Protein AF-A0A4U6Q8W3-F1 (afdb_monomer_lite)

Foldseek 3Di:
DDDDDDDDDDDDDDDDDDDDDDDDDDDDDDDDDDDDDDDDDDDDDDDDDDDDDDDPPDDPPCDPPDPPQADWDKAQAADDDDPPPDDDDDDDDDDDDDDDDDDDDDDDDDDDDDDDDDDDDDDDDDDDDDDDDDDDPDDRGDIATAGPPPQNPKDWLAKHACLDDQWIWTWIAGPQAWIKIFIAHPNNYTQEIDTPPQASHFHRPVPRHFDGFNQQKTKGWHAHPVQWIFIWIWHQDPSRYIDTQQPDNRGTAPHNDWDWEQAPRFTKIWHWHDAPDATKIFIWGDDPRHIDGLAIGDDPDHDRYSVRGHNVPPHD

pLDDT: mean 70.62, std 24.01, range [30.67, 98.38]

Organism: NCBI:txid2576308

Radius of gyration: 31.84 Å; chains: 1; bounding box: 83×82×97 Å

Sequence (31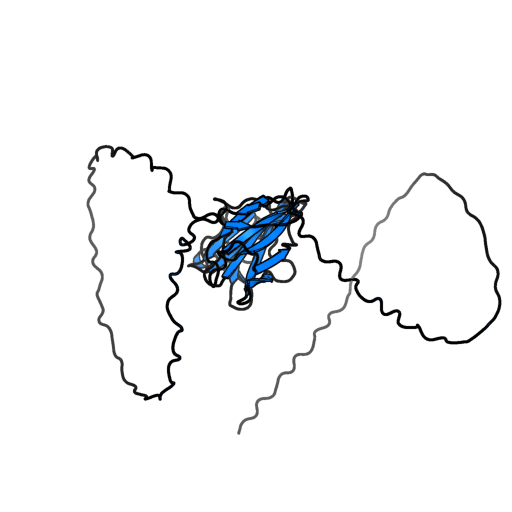6 aa):
MTTSPAVRRGPARRRTGGLGVVLTATLALLLAGCGSAADGAGPSSDGATDPSPVVATAAPSSTPAVVASGPTLVVTVPDLPDAAAVPGGDSPVAPDPSSATSAASEAPPPPASTPATATVAQDSAESPAATTAVPDPAAPTAAINVQLANCDSCTVLATHGDVAGGLSAALVSSPGGRALLLSVRSDGTVAGVINVPYGASFPTPPGGVLACDGQAHCAVQGVQSDGRALLSAFALTDTGAWRNISGDDAFPSVTDRAAIVDLDGQLGLAVQDQGTGDPVWLLYRWLGDRFTVAGCTAGADAPTSVAAVSPDQCLS

Structure (mmCIF, N/CA/C/O backbone):
data_AF-A0A4U6Q8W3-F1
#
_entry.id   AF-A0A4U6Q8W3-F1
#
loop_
_atom_site.group_PDB
_atom_site.id
_atom_site.type_symbol
_atom_site.label_atom_id
_atom_site.label_alt_id
_atom_site.label_comp_id
_atom_site.label_asym_id
_atom_site.label_entity_id
_atom_site.label_seq_id
_atom_site.pdbx_PDB_ins_code
_atom_site.Cartn_x
_atom_site.Cartn_y
_atom_site.Cartn_z
_atom_site.occupancy
_atom_site.B_iso_or_equiv
_atom_site.auth_seq_id
_atom_site.auth_comp_id
_atom_site.auth_asym_id
_atom_site.auth_atom_id
_atom_site.pdbx_PDB_model_num
ATOM 1 N N . MET A 1 1 ? 19.283 -52.090 -1.515 1.00 44.84 1 MET A N 1
ATOM 2 C CA . MET A 1 1 ? 19.663 -51.179 -0.414 1.00 44.84 1 MET A CA 1
ATOM 3 C C . MET A 1 1 ? 20.778 -50.305 -0.944 1.00 44.84 1 MET A C 1
ATOM 5 O O . MET A 1 1 ? 21.788 -50.859 -1.358 1.00 44.84 1 MET A O 1
ATOM 9 N N . THR A 1 2 ? 20.572 -48.991 -1.021 1.00 42.91 2 THR A N 1
ATOM 10 C CA . THR A 1 2 ? 21.440 -48.108 -1.814 1.00 42.91 2 THR A CA 1
ATOM 11 C C . THR A 1 2 ? 21.613 -46.785 -1.076 1.00 42.91 2 THR A C 1
ATOM 13 O O . THR A 1 2 ? 20.665 -46.015 -0.955 1.00 42.91 2 THR A O 1
ATOM 16 N N . THR A 1 3 ? 22.797 -46.549 -0.516 1.00 49.31 3 THR A N 1
ATOM 17 C CA . THR A 1 3 ? 23.094 -45.385 0.333 1.00 49.31 3 THR A CA 1
ATOM 18 C C . THR A 1 3 ? 23.714 -44.249 -0.476 1.00 49.31 3 THR A C 1
ATOM 20 O O . THR A 1 3 ? 24.890 -44.321 -0.831 1.00 49.31 3 THR A O 1
ATOM 23 N N . SER A 1 4 ? 22.953 -43.180 -0.717 1.00 48.16 4 SER A N 1
ATOM 24 C CA . SER A 1 4 ? 23.490 -41.919 -1.250 1.00 48.16 4 SER A CA 1
ATOM 25 C C . SER A 1 4 ? 24.047 -41.042 -0.114 1.00 48.16 4 SER A C 1
ATOM 27 O O . SER A 1 4 ? 23.383 -40.908 0.916 1.00 48.16 4 SER A O 1
ATOM 29 N N . PRO A 1 5 ? 25.241 -40.435 -0.259 1.00 57.09 5 PRO A N 1
ATOM 30 C CA . PRO A 1 5 ? 25.862 -39.632 0.794 1.00 57.09 5 PRO A CA 1
ATOM 31 C C . PRO A 1 5 ? 25.282 -38.210 0.879 1.00 57.09 5 PRO A C 1
ATOM 33 O O . PRO A 1 5 ? 24.950 -37.590 -0.129 1.00 57.09 5 PRO A O 1
ATOM 36 N N . ALA A 1 6 ? 25.216 -37.660 2.095 1.00 48.22 6 ALA A N 1
ATOM 37 C CA . ALA A 1 6 ? 24.726 -36.305 2.342 1.00 48.22 6 ALA A CA 1
ATOM 38 C C . ALA A 1 6 ? 25.797 -35.231 2.061 1.00 48.22 6 ALA A C 1
ATOM 40 O O . ALA A 1 6 ? 26.900 -35.276 2.609 1.00 48.22 6 ALA A O 1
ATOM 41 N N . VAL A 1 7 ? 25.450 -34.212 1.268 1.00 55.53 7 VAL A N 1
ATOM 42 C CA . VAL A 1 7 ? 26.333 -33.071 0.971 1.00 55.53 7 VAL A CA 1
ATOM 43 C C . VAL A 1 7 ? 26.140 -31.964 2.012 1.00 55.53 7 VAL A C 1
ATOM 45 O O . VAL A 1 7 ? 25.191 -31.185 1.942 1.00 55.53 7 VAL A O 1
ATOM 48 N N . ARG A 1 8 ? 27.072 -31.846 2.965 1.00 54.47 8 ARG A N 1
ATOM 49 C CA . ARG A 1 8 ? 27.161 -30.663 3.840 1.00 54.47 8 ARG A CA 1
ATOM 50 C C . ARG A 1 8 ? 27.671 -29.457 3.043 1.00 54.47 8 ARG A C 1
ATOM 52 O O . ARG A 1 8 ? 28.791 -29.491 2.542 1.00 54.47 8 ARG A O 1
ATOM 59 N N . ARG A 1 9 ? 26.906 -28.360 3.004 1.00 50.75 9 ARG A N 1
ATOM 60 C CA . ARG A 1 9 ? 27.410 -27.033 2.603 1.00 50.75 9 ARG A CA 1
ATOM 61 C C . ARG A 1 9 ? 27.778 -26.228 3.853 1.00 50.75 9 ARG A C 1
ATOM 63 O O . ARG A 1 9 ? 26.937 -26.029 4.722 1.00 50.75 9 ARG A O 1
ATOM 70 N N . GLY A 1 10 ? 29.039 -25.807 3.952 1.00 47.00 10 GLY A N 1
ATOM 71 C CA . GLY A 1 10 ? 29.535 -24.909 5.004 1.00 47.00 10 GLY A CA 1
ATOM 72 C C . GLY A 1 10 ? 29.573 -23.440 4.548 1.00 47.00 10 GLY A C 1
ATOM 73 O O . GLY A 1 10 ? 29.501 -23.180 3.346 1.00 47.00 10 GLY A O 1
ATOM 74 N N . PRO A 1 11 ? 29.698 -22.473 5.476 1.00 48.19 11 PRO A N 1
ATOM 75 C CA . PRO A 1 11 ? 29.639 -21.048 5.155 1.00 48.19 11 PRO A CA 1
ATOM 76 C C . PRO A 1 11 ? 30.922 -20.540 4.477 1.00 48.19 11 PRO A C 1
ATOM 78 O O . PRO A 1 11 ? 32.029 -20.689 4.999 1.00 48.19 11 PRO A O 1
ATOM 81 N N . ALA A 1 12 ? 30.771 -19.874 3.331 1.00 52.31 12 ALA A N 1
ATOM 82 C CA . ALA A 1 12 ? 31.881 -19.297 2.580 1.00 52.31 12 ALA A CA 1
ATOM 83 C C . ALA A 1 12 ? 32.280 -17.909 3.121 1.00 52.31 12 ALA A C 1
ATOM 85 O O . ALA A 1 12 ? 31.750 -16.883 2.700 1.00 52.31 12 ALA A O 1
ATOM 86 N N . ARG A 1 13 ? 33.272 -17.857 4.019 1.00 49.19 13 ARG A N 1
ATOM 87 C CA . ARG A 1 13 ? 33.997 -16.604 4.302 1.00 49.19 13 ARG A CA 1
ATOM 88 C C . ARG A 1 13 ? 34.801 -16.181 3.066 1.00 49.19 13 ARG A C 1
ATOM 90 O O . ARG A 1 13 ? 35.620 -16.963 2.587 1.00 49.19 13 ARG A O 1
ATOM 97 N N . ARG A 1 14 ? 34.687 -14.921 2.639 1.00 56.16 14 ARG A N 1
ATOM 98 C CA . ARG A 1 14 ? 35.728 -14.238 1.847 1.00 56.16 14 ARG A CA 1
ATOM 99 C C . ARG A 1 14 ? 36.351 -13.111 2.670 1.00 56.16 14 ARG A C 1
ATOM 101 O O . ARG A 1 14 ? 35.668 -12.459 3.454 1.00 56.16 14 ARG A O 1
ATOM 108 N N . ARG A 1 15 ? 37.667 -12.938 2.528 1.00 50.72 15 ARG A N 1
ATOM 109 C CA . ARG A 1 15 ? 38.472 -11.901 3.190 1.00 50.72 15 ARG A CA 1
ATOM 110 C C . ARG A 1 15 ? 38.972 -10.880 2.163 1.00 50.72 15 ARG A C 1
ATOM 112 O O . ARG A 1 15 ? 39.294 -11.244 1.039 1.00 50.72 15 ARG A O 1
ATOM 119 N N . THR A 1 16 ? 39.044 -9.642 2.636 1.00 46.62 16 THR A N 1
ATOM 120 C CA . THR A 1 16 ? 39.914 -8.513 2.255 1.00 46.62 16 THR A CA 1
ATOM 121 C C . THR A 1 16 ? 41.157 -8.773 1.381 1.00 46.62 16 THR A C 1
ATOM 123 O O . THR A 1 16 ? 41.906 -9.715 1.628 1.00 46.62 16 THR A O 1
ATOM 126 N N . GLY A 1 17 ? 41.478 -7.807 0.498 1.00 37.94 17 GLY A N 1
ATOM 127 C CA . GLY A 1 17 ? 42.838 -7.576 -0.031 1.00 37.94 17 GLY A CA 1
ATOM 128 C C . GLY A 1 17 ? 42.940 -6.553 -1.186 1.00 37.94 17 GLY A C 1
ATOM 129 O O . GLY A 1 17 ? 42.297 -6.757 -2.206 1.00 37.94 17 GLY A O 1
ATOM 130 N N . GLY A 1 18 ? 43.790 -5.514 -1.046 1.00 39.09 18 GLY A N 1
ATOM 131 C CA . GLY A 1 18 ? 44.163 -4.532 -2.100 1.00 39.09 18 GLY A CA 1
ATOM 132 C C . GLY A 1 18 ? 43.218 -3.319 -2.244 1.00 39.09 18 GLY A C 1
ATOM 133 O O . GLY A 1 18 ? 42.083 -3.514 -2.650 1.00 39.09 18 GLY A O 1
ATOM 134 N N . LEU A 1 19 ? 43.525 -2.051 -1.907 1.00 42.06 19 LEU A N 1
ATOM 135 C CA . LEU A 1 19 ? 44.722 -1.322 -1.413 1.00 42.06 19 LEU A CA 1
ATOM 136 C C . LEU A 1 19 ? 45.620 -0.639 -2.484 1.00 42.06 19 LEU A C 1
ATOM 138 O O . LEU A 1 19 ? 46.359 -1.312 -3.195 1.00 42.06 19 LEU A O 1
ATOM 142 N N . GLY A 1 20 ? 45.603 0.710 -2.495 1.00 34.09 20 GLY A N 1
ATOM 143 C CA . GLY A 1 20 ? 46.415 1.642 -3.317 1.00 34.09 20 GLY A CA 1
ATOM 144 C C . GLY A 1 20 ? 45.536 2.571 -4.184 1.00 34.09 20 GLY A C 1
ATOM 145 O O . GLY A 1 20 ? 44.504 2.111 -4.654 1.00 34.09 20 GLY A O 1
ATOM 146 N N . VAL A 1 21 ? 45.815 3.863 -4.439 1.00 44.16 21 VAL A N 1
ATOM 147 C CA . VAL A 1 21 ? 46.914 4.809 -4.087 1.00 44.16 21 VAL A CA 1
ATOM 148 C C . VAL A 1 21 ? 46.279 6.230 -4.070 1.00 44.16 21 VAL A C 1
ATOM 150 O O . VAL A 1 21 ? 45.624 6.587 -5.039 1.00 44.16 21 VAL A O 1
ATOM 153 N N . VAL A 1 22 ? 46.171 6.973 -2.957 1.00 41.75 22 VAL A N 1
ATOM 154 C CA . VAL A 1 22 ? 47.130 7.928 -2.329 1.00 41.75 22 VAL A CA 1
ATOM 155 C C . VAL A 1 22 ? 47.564 9.147 -3.183 1.00 41.75 22 VAL A C 1
ATOM 157 O O . VAL A 1 22 ? 48.492 9.040 -3.972 1.00 41.75 22 VAL A O 1
ATOM 160 N N . LEU A 1 23 ? 46.965 10.317 -2.902 1.00 38.94 23 LEU A N 1
ATOM 161 C CA . LEU A 1 23 ? 47.499 11.707 -2.964 1.00 38.94 23 LEU A CA 1
ATOM 162 C C . LEU A 1 23 ? 46.485 12.572 -2.152 1.00 38.94 23 LEU A C 1
ATOM 164 O O . LEU A 1 23 ? 45.292 12.372 -2.354 1.00 38.94 23 LEU A O 1
ATOM 168 N N . THR A 1 24 ? 46.732 13.397 -1.117 1.00 42.59 24 THR A N 1
ATOM 169 C CA . THR A 1 24 ? 47.717 14.469 -0.799 1.00 42.59 24 THR A CA 1
ATOM 170 C C . THR A 1 24 ? 47.701 15.648 -1.789 1.00 42.59 24 THR A C 1
ATOM 172 O O . THR A 1 24 ? 47.880 15.426 -2.978 1.00 42.59 24 THR A O 1
ATOM 175 N N . ALA A 1 25 ? 47.522 16.927 -1.404 1.00 44.22 25 ALA A N 1
ATOM 176 C CA . ALA A 1 25 ? 47.165 17.599 -0.124 1.00 44.22 25 ALA A CA 1
ATOM 177 C C . ALA A 1 25 ? 46.418 18.943 -0.452 1.00 44.2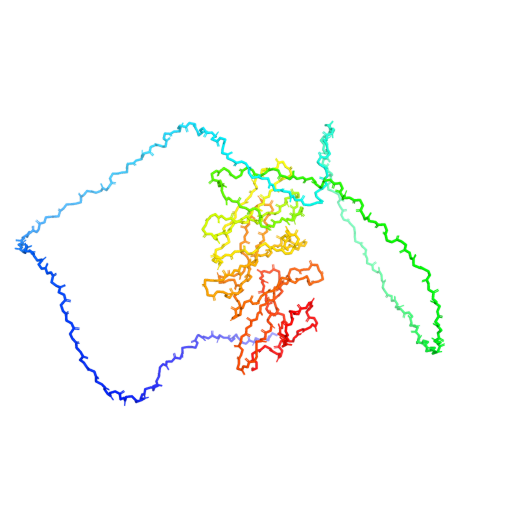2 25 ALA A C 1
ATOM 179 O O . ALA A 1 25 ? 45.954 19.060 -1.580 1.00 44.22 25 ALA A O 1
ATOM 180 N N . THR A 1 26 ? 46.187 20.002 0.355 1.00 43.34 26 THR A N 1
ATOM 181 C CA . THR A 1 26 ? 46.631 20.527 1.685 1.00 43.34 26 THR A CA 1
ATOM 182 C C . THR A 1 26 ? 45.584 21.604 2.117 1.00 43.34 26 THR A C 1
ATOM 184 O O . THR A 1 26 ? 45.105 22.311 1.241 1.00 43.34 26 THR A O 1
ATOM 187 N N . LEU A 1 27 ? 45.056 21.672 3.356 1.00 42.59 27 LEU A N 1
ATOM 188 C CA . LEU A 1 27 ? 45.539 22.389 4.573 1.00 42.59 27 LEU A CA 1
ATOM 189 C C . LEU A 1 27 ? 45.102 23.882 4.727 1.00 42.59 27 LEU A C 1
ATOM 191 O O . LEU A 1 27 ? 45.156 24.631 3.763 1.00 42.59 27 LEU A O 1
ATOM 195 N N . ALA A 1 28 ? 44.825 24.290 5.987 1.00 42.72 28 ALA A N 1
ATOM 196 C CA . ALA A 1 28 ? 44.682 25.661 6.551 1.00 42.72 28 ALA A CA 1
ATOM 197 C C . ALA A 1 28 ? 43.345 26.434 6.353 1.00 42.72 28 ALA A C 1
ATOM 199 O O . ALA A 1 28 ? 42.755 26.358 5.286 1.00 42.72 28 ALA A O 1
ATOM 200 N N . LEU A 1 29 ? 42.844 27.262 7.302 1.00 43.47 29 LEU A N 1
ATOM 201 C CA . LEU A 1 29 ? 42.925 27.299 8.792 1.00 43.47 29 LEU A CA 1
ATOM 202 C C . LEU A 1 29 ? 41.875 28.319 9.362 1.00 43.47 29 LEU A C 1
ATOM 204 O O . LEU A 1 29 ? 41.179 28.949 8.576 1.00 43.47 29 LEU A O 1
ATOM 208 N N . LEU A 1 30 ? 41.880 28.560 10.693 1.00 42.62 30 LEU A N 1
ATOM 209 C CA . LEU A 1 30 ? 41.218 29.650 11.474 1.00 42.62 30 LEU A CA 1
ATOM 210 C C . LEU A 1 30 ? 39.703 29.528 11.814 1.00 42.62 30 LEU A C 1
ATOM 212 O O . LEU A 1 30 ? 38.937 29.054 10.989 1.00 42.62 30 LEU A O 1
ATOM 216 N N . LEU A 1 31 ? 39.183 30.037 12.958 1.00 45.50 31 LEU A N 1
ATOM 217 C CA . LEU A 1 31 ? 39.692 30.103 14.360 1.00 45.50 31 LEU A CA 1
ATOM 218 C C . LEU A 1 31 ? 38.583 30.564 15.362 1.00 45.50 31 LEU A C 1
ATOM 220 O O . LEU A 1 31 ? 37.688 31.300 14.966 1.00 45.50 31 LEU A O 1
ATOM 224 N N . ALA A 1 32 ? 38.753 30.245 16.662 1.00 41.44 32 ALA A N 1
ATOM 225 C CA . ALA A 1 32 ? 38.039 30.761 17.865 1.00 41.44 32 ALA A CA 1
ATOM 226 C C . ALA A 1 32 ? 36.541 30.383 18.053 1.00 41.44 32 ALA A C 1
ATOM 228 O O . ALA A 1 32 ? 35.842 30.122 17.085 1.00 41.44 32 ALA A O 1
ATOM 229 N N . GLY A 1 33 ? 35.974 30.312 19.274 1.00 32.72 33 GLY A N 1
ATOM 230 C CA . GLY A 1 33 ? 36.508 30.466 20.651 1.00 32.72 33 GLY A CA 1
ATOM 231 C C . GLY A 1 33 ? 35.715 29.589 21.660 1.00 32.72 33 GLY A C 1
ATOM 232 O O . GLY A 1 33 ? 34.631 29.131 21.330 1.00 32.72 33 GLY A O 1
ATOM 233 N N . CYS A 1 34 ? 36.292 29.131 22.783 1.00 44.69 34 CYS A N 1
ATOM 234 C CA . CYS A 1 34 ? 36.452 29.824 24.085 1.00 44.69 34 CYS A CA 1
ATOM 235 C C . CYS A 1 34 ? 35.161 29.825 24.955 1.00 44.69 34 CYS A C 1
ATOM 237 O O . CYS A 1 34 ? 34.146 30.333 24.499 1.00 44.69 34 CYS A O 1
ATOM 239 N N . GLY A 1 35 ? 35.132 29.314 26.201 1.00 35.75 35 GLY A N 1
ATOM 240 C CA . GLY A 1 35 ? 36.184 28.657 27.006 1.00 35.75 35 GLY A CA 1
ATOM 241 C C . GLY A 1 35 ? 35.742 28.322 28.456 1.00 35.75 35 GLY A C 1
ATOM 242 O O . GLY A 1 35 ? 34.586 28.542 28.792 1.00 35.75 35 GLY A O 1
ATOM 243 N N . SER A 1 36 ? 36.689 27.849 29.289 1.00 49.81 36 SER A N 1
ATOM 244 C CA . SER A 1 36 ? 36.638 27.626 30.766 1.00 49.81 36 SER A CA 1
ATOM 245 C C . SER A 1 36 ? 35.599 26.614 31.317 1.00 49.81 36 SER A C 1
ATOM 247 O O . SER A 1 36 ? 34.412 26.782 31.086 1.00 49.81 36 SER A O 1
ATOM 249 N N . ALA A 1 37 ? 35.892 25.512 32.031 1.00 46.41 37 ALA A N 1
ATOM 250 C CA . ALA A 1 37 ? 36.976 25.045 32.930 1.00 46.41 37 ALA A CA 1
ATOM 251 C C . ALA A 1 37 ? 36.765 25.304 34.444 1.00 46.41 37 ALA A C 1
ATOM 253 O O . ALA A 1 37 ? 36.625 26.449 34.865 1.00 46.41 37 ALA A O 1
ATOM 254 N N . ALA A 1 38 ? 36.815 24.220 35.238 1.00 44.88 38 ALA A N 1
ATOM 255 C CA . ALA A 1 38 ? 37.057 24.178 36.689 1.00 44.88 38 ALA A CA 1
ATOM 256 C C . ALA A 1 38 ? 37.493 22.750 37.112 1.00 44.88 38 ALA A C 1
ATOM 258 O O . ALA A 1 38 ? 36.985 21.769 36.567 1.00 44.88 38 ALA A O 1
ATOM 259 N N . ASP A 1 39 ? 38.432 22.638 38.056 1.00 45.53 39 ASP A N 1
ATOM 260 C CA . ASP A 1 39 ? 39.112 21.391 38.455 1.00 45.53 39 ASP A CA 1
ATOM 261 C C . ASP A 1 39 ? 38.430 20.613 39.603 1.00 45.53 39 ASP A C 1
ATOM 263 O O . ASP A 1 39 ? 37.573 21.138 40.313 1.00 45.53 39 ASP A O 1
ATOM 267 N N . GLY A 1 40 ? 38.867 19.365 39.845 1.00 37.69 40 GLY A N 1
ATOM 268 C CA . GLY A 1 40 ? 38.402 18.569 40.992 1.00 37.69 40 GLY A CA 1
ATOM 269 C C . GLY A 1 40 ? 38.961 17.143 41.088 1.00 37.69 40 GLY A C 1
ATOM 270 O O . GLY A 1 40 ? 38.206 16.184 40.962 1.00 37.69 40 GLY A O 1
ATOM 271 N N . ALA A 1 41 ? 40.268 16.976 41.324 1.00 52.78 41 ALA A N 1
ATOM 272 C CA . ALA A 1 41 ? 40.889 15.661 41.549 1.00 52.78 41 ALA A CA 1
ATOM 273 C C . ALA A 1 41 ? 41.197 15.406 43.041 1.00 52.78 41 ALA A C 1
ATOM 275 O O . ALA A 1 41 ? 41.796 16.253 43.700 1.00 52.78 41 ALA A O 1
ATOM 276 N N . GLY A 1 42 ? 40.846 14.221 43.559 1.00 34.84 42 GLY A N 1
ATOM 277 C CA . GLY A 1 42 ? 41.145 13.805 44.938 1.00 34.84 42 GLY A CA 1
ATOM 278 C C . GLY A 1 42 ? 40.660 12.374 45.252 1.00 34.84 42 GLY A C 1
ATOM 279 O O . GLY A 1 42 ? 39.456 12.142 45.185 1.00 34.84 42 GLY A O 1
ATOM 280 N N . PRO A 1 43 ? 41.548 11.406 45.565 1.00 74.06 43 PRO A N 1
ATOM 281 C CA . PRO A 1 43 ? 41.177 10.001 45.798 1.00 74.06 43 PRO A CA 1
ATOM 282 C C . PRO A 1 43 ? 41.194 9.586 47.284 1.00 74.06 43 PRO A C 1
ATOM 284 O O . PRO A 1 43 ? 41.946 10.177 48.059 1.00 74.06 43 PRO A O 1
ATOM 287 N N . SER A 1 44 ? 40.485 8.501 47.651 1.00 41.75 44 SER A N 1
ATOM 288 C CA . SER A 1 44 ? 40.972 7.426 48.561 1.00 41.75 44 SER A CA 1
ATOM 289 C C . SER A 1 44 ? 39.967 6.278 48.802 1.00 41.75 44 SER A C 1
ATOM 291 O O . SER A 1 44 ? 38.770 6.512 48.903 1.00 41.75 44 SER A O 1
ATOM 293 N N . SER A 1 45 ? 40.525 5.066 48.950 1.00 44.72 45 SER A N 1
ATOM 294 C CA . SER A 1 45 ? 40.105 3.912 49.786 1.00 44.72 45 SER A CA 1
ATOM 295 C C . SER A 1 45 ? 38.654 3.380 49.792 1.00 44.72 45 SER A C 1
ATOM 297 O O . SER A 1 45 ? 37.756 3.989 50.363 1.00 44.72 45 SER A O 1
ATOM 299 N N . ASP A 1 46 ? 38.521 2.142 49.303 1.00 41.88 46 ASP A N 1
ATOM 300 C CA . ASP A 1 46 ? 37.978 0.945 49.986 1.00 41.88 46 ASP A CA 1
ATOM 301 C C . ASP A 1 46 ? 36.720 1.022 50.881 1.00 41.88 46 ASP A C 1
ATOM 303 O O . ASP A 1 46 ? 36.696 1.661 51.930 1.00 41.88 46 ASP A O 1
ATOM 307 N N . GLY A 1 47 ? 35.732 0.175 50.563 1.00 38.31 47 GLY A N 1
ATOM 308 C CA . GLY A 1 47 ? 34.622 -0.173 51.458 1.00 38.31 47 GLY A CA 1
ATOM 309 C C . GLY A 1 47 ? 33.571 -1.053 50.776 1.00 38.31 47 GLY A C 1
ATOM 310 O O . GLY A 1 47 ? 32.786 -0.561 49.973 1.00 38.31 47 GLY A O 1
ATOM 311 N N . ALA A 1 48 ? 33.545 -2.355 51.077 1.00 45.75 48 ALA A N 1
ATOM 312 C CA . ALA A 1 48 ? 32.616 -3.302 50.457 1.00 45.75 48 ALA A CA 1
ATOM 313 C C . ALA A 1 48 ? 31.434 -3.658 51.376 1.00 45.75 48 ALA A C 1
ATOM 315 O O . ALA A 1 48 ? 31.626 -4.368 52.364 1.00 45.75 48 ALA A O 1
ATOM 316 N N . THR A 1 49 ? 30.214 -3.275 50.981 1.00 42.47 49 THR A N 1
ATOM 317 C CA . THR A 1 49 ? 28.977 -3.924 51.452 1.00 42.47 49 THR A CA 1
ATOM 318 C C . THR A 1 49 ? 27.873 -3.870 50.392 1.00 42.47 49 THR A C 1
ATOM 320 O O . THR A 1 49 ? 27.601 -2.819 49.819 1.00 42.47 49 THR A O 1
ATOM 323 N N . ASP A 1 50 ? 27.216 -5.007 50.171 1.00 48.09 50 ASP A N 1
ATOM 324 C CA . ASP A 1 50 ? 25.948 -5.148 49.440 1.00 48.09 50 ASP A CA 1
ATOM 325 C C . ASP A 1 50 ? 24.781 -4.592 50.283 1.00 48.09 50 ASP A C 1
ATOM 327 O O . ASP A 1 50 ? 24.736 -4.835 51.495 1.00 48.09 50 ASP A O 1
ATOM 331 N N . PRO A 1 51 ? 23.847 -3.835 49.676 1.00 49.59 51 PRO A N 1
ATOM 332 C CA . PRO A 1 51 ? 22.443 -4.143 49.944 1.00 49.59 51 PRO A CA 1
ATOM 333 C C . PRO A 1 51 ? 21.524 -4.073 48.705 1.00 49.59 51 PRO A C 1
ATOM 335 O O . PRO A 1 51 ? 21.086 -3.002 48.285 1.00 49.59 51 PRO A O 1
ATOM 338 N N . SER A 1 52 ? 21.156 -5.252 48.201 1.00 41.81 52 SER A N 1
ATOM 339 C CA . SER A 1 52 ? 19.829 -5.662 47.699 1.00 41.81 52 SER A CA 1
ATOM 340 C C . SER A 1 52 ? 18.808 -4.538 47.399 1.00 41.81 52 SER A C 1
ATOM 342 O O . SER A 1 52 ? 18.277 -3.928 48.334 1.00 41.81 52 SER A O 1
ATOM 344 N N . PRO A 1 53 ? 18.405 -4.324 46.128 1.00 50.53 53 PRO A N 1
ATOM 345 C CA . PRO A 1 53 ? 17.355 -3.365 45.789 1.00 50.53 53 PRO A CA 1
ATOM 346 C C . PRO A 1 53 ? 15.976 -3.845 46.273 1.00 50.53 53 PRO A C 1
ATOM 348 O O . PRO A 1 53 ? 15.472 -4.884 45.848 1.00 50.53 53 PRO A O 1
ATOM 351 N N . VAL A 1 54 ? 15.336 -3.059 47.143 1.00 42.44 54 VAL A N 1
ATOM 352 C CA . VAL A 1 54 ? 13.967 -3.321 47.615 1.00 42.44 54 VAL A CA 1
ATOM 353 C C . VAL A 1 54 ? 12.962 -3.051 46.492 1.00 42.44 54 VAL A C 1
ATOM 355 O O . VAL A 1 54 ? 12.958 -1.978 45.890 1.00 42.44 54 VAL A O 1
ATOM 358 N N . VAL A 1 55 ? 12.071 -4.012 46.234 1.00 40.97 55 VAL A N 1
ATOM 359 C CA . VAL A 1 55 ? 11.021 -3.890 45.213 1.00 40.97 55 VAL A CA 1
ATOM 360 C C . VAL A 1 55 ? 9.941 -2.907 45.675 1.00 40.97 55 VAL A C 1
ATOM 362 O O . VAL A 1 55 ? 9.132 -3.213 46.550 1.00 40.97 55 VAL A O 1
ATOM 365 N N . ALA A 1 56 ? 9.899 -1.730 45.053 1.00 36.62 56 ALA A N 1
ATOM 366 C CA . ALA A 1 56 ? 8.843 -0.742 45.253 1.00 36.62 56 ALA A CA 1
ATOM 367 C C . ALA A 1 56 ? 7.637 -1.033 44.338 1.00 36.62 56 ALA A C 1
ATOM 369 O O . ALA A 1 56 ? 7.477 -0.420 43.282 1.00 36.62 56 ALA A O 1
ATOM 370 N N . THR A 1 57 ? 6.779 -1.977 44.737 1.00 37.53 57 THR A N 1
ATOM 371 C CA . THR A 1 57 ? 5.524 -2.276 44.022 1.00 37.53 57 THR A CA 1
ATOM 372 C C . THR A 1 57 ? 4.519 -1.133 44.192 1.00 37.53 57 THR A C 1
ATOM 374 O O . THR A 1 57 ? 3.686 -1.146 45.098 1.00 37.53 57 THR A O 1
ATOM 377 N N . ALA A 1 58 ? 4.581 -0.136 43.310 1.00 35.53 58 ALA A N 1
ATOM 378 C CA . ALA A 1 58 ? 3.544 0.882 43.200 1.00 35.53 58 ALA A CA 1
ATOM 379 C C . ALA A 1 58 ? 2.263 0.253 42.625 1.00 35.53 58 ALA A C 1
ATOM 381 O O . ALA A 1 58 ? 2.235 -0.178 41.472 1.00 35.53 58 ALA A O 1
ATOM 382 N N . ALA A 1 59 ? 1.199 0.191 43.427 1.00 37.12 59 ALA A N 1
ATOM 383 C CA . ALA A 1 59 ? -0.110 -0.230 42.942 1.00 37.12 59 ALA A CA 1
ATOM 384 C C . ALA A 1 59 ? -0.680 0.831 41.976 1.00 37.12 59 ALA A C 1
ATOM 386 O O . ALA A 1 59 ? -0.597 2.025 42.280 1.00 37.12 59 ALA A O 1
ATOM 387 N N . PRO A 1 60 ? -1.281 0.441 40.837 1.00 37.41 60 PRO A N 1
ATOM 388 C CA . PRO A 1 60 ? -1.942 1.392 39.956 1.00 37.41 60 PRO A CA 1
ATOM 389 C C . PRO A 1 60 ? -3.214 1.920 40.631 1.00 37.41 60 PRO A C 1
ATOM 391 O O . PRO A 1 60 ? -4.192 1.190 40.790 1.00 37.41 60 PRO A O 1
ATOM 394 N N . SER A 1 61 ? -3.215 3.200 41.010 1.00 31.92 61 SER A N 1
ATOM 395 C CA . SER A 1 61 ? -4.432 3.898 41.434 1.00 31.92 61 SER A CA 1
ATOM 396 C C . SER A 1 61 ? -5.421 3.934 40.273 1.00 31.92 61 SER A C 1
ATOM 398 O O . SER A 1 61 ? -5.270 4.721 39.340 1.00 31.92 61 SER A O 1
ATOM 400 N N . SER A 1 62 ? -6.436 3.074 40.327 1.00 33.62 62 SER A N 1
ATOM 401 C CA . SER A 1 62 ? -7.483 2.964 39.314 1.00 33.62 62 SER A CA 1
ATOM 402 C C . SER A 1 62 ? -8.499 4.104 39.437 1.00 33.62 62 SER A C 1
ATOM 404 O O . SER A 1 62 ? -9.655 3.893 39.810 1.00 33.62 62 SER A O 1
ATOM 406 N N . THR A 1 63 ? -8.069 5.326 39.125 1.00 34.75 63 THR A N 1
ATOM 407 C CA . THR A 1 63 ? -8.984 6.415 38.767 1.00 34.75 63 THR A CA 1
ATOM 408 C C . THR A 1 63 ? -9.800 5.960 37.552 1.00 34.75 63 THR A C 1
ATOM 410 O O . THR A 1 63 ? -9.193 5.531 36.567 1.00 34.75 63 THR A O 1
ATOM 413 N N . PRO A 1 64 ? -11.144 6.032 37.568 1.00 31.91 64 PRO A N 1
ATOM 414 C CA . PRO A 1 64 ? -11.926 5.726 36.379 1.00 31.91 64 PRO A CA 1
ATOM 415 C C . PRO A 1 64 ? -11.549 6.717 35.276 1.00 31.91 64 PRO A C 1
ATOM 417 O O . PRO A 1 64 ? -11.594 7.932 35.482 1.00 31.91 64 PRO A O 1
ATOM 420 N N . ALA A 1 65 ? -11.155 6.199 34.113 1.00 35.09 65 ALA A N 1
ATOM 421 C CA . ALA A 1 65 ? -10.856 7.030 32.959 1.00 35.09 65 ALA A CA 1
ATOM 422 C C . ALA A 1 65 ? -12.144 7.734 32.514 1.00 35.09 65 ALA A C 1
ATOM 424 O O . ALA A 1 65 ? -13.054 7.104 31.974 1.00 35.09 65 ALA A O 1
ATOM 425 N N . VAL A 1 66 ? -12.226 9.043 32.757 1.00 30.67 66 VAL A N 1
ATOM 426 C CA . VAL A 1 66 ? -13.263 9.880 32.157 1.00 30.67 66 VAL A CA 1
ATOM 427 C C . VAL A 1 66 ? -13.044 9.821 30.651 1.00 30.67 66 VAL A C 1
ATOM 429 O O . VAL A 1 66 ? -12.027 10.309 30.158 1.00 30.67 66 VAL A O 1
ATOM 432 N N . VAL A 1 67 ? -13.979 9.201 29.931 1.00 38.88 67 VAL A N 1
ATOM 433 C CA . VAL A 1 67 ? -13.982 9.199 28.467 1.00 38.88 67 VAL A CA 1
ATOM 434 C C . VAL A 1 67 ? -14.242 10.634 28.025 1.00 38.88 67 VAL A C 1
ATOM 436 O O . VAL A 1 67 ? -15.379 11.098 27.998 1.00 38.88 67 VAL A O 1
ATOM 439 N N . ALA A 1 68 ? -13.164 11.368 27.763 1.00 40.47 68 ALA A N 1
ATOM 440 C CA . ALA A 1 68 ? -13.243 12.716 27.238 1.00 40.47 68 ALA A CA 1
ATOM 441 C C . ALA A 1 68 ? -13.816 12.642 25.819 1.00 40.47 68 ALA A C 1
ATOM 443 O O . ALA A 1 68 ? -13.186 12.078 24.924 1.00 40.47 68 ALA A O 1
ATOM 444 N N . SER A 1 69 ? -15.008 13.210 25.625 1.00 41.16 69 SER A N 1
ATOM 445 C CA . SER A 1 69 ? -15.662 13.335 24.321 1.00 41.16 69 SER A CA 1
ATOM 446 C C . SER A 1 69 ? -14.906 14.328 23.433 1.00 41.16 69 SER A C 1
ATOM 448 O O . SER A 1 69 ? -15.320 15.474 23.265 1.00 41.16 69 SER A O 1
ATOM 450 N N . GLY A 1 70 ? -13.759 13.894 22.911 1.00 47.94 70 GLY A N 1
ATOM 451 C CA . GLY A 1 70 ? -12.992 14.618 21.905 1.00 47.94 70 GLY A CA 1
ATOM 452 C C . GLY A 1 70 ? -13.724 14.689 20.558 1.00 47.94 70 GLY A C 1
ATOM 453 O O . GLY A 1 70 ? -14.785 14.074 20.383 1.00 47.94 70 GLY A O 1
ATOM 454 N N . PRO A 1 71 ? -13.168 15.426 19.582 1.00 53.78 71 PRO A N 1
ATOM 455 C CA . PRO A 1 71 ? -13.717 15.458 18.233 1.00 53.78 71 PRO A CA 1
ATOM 456 C C . PRO A 1 71 ? -13.793 14.040 17.655 1.00 53.78 71 PRO A C 1
ATOM 458 O O . PRO A 1 71 ? -12.887 13.225 17.815 1.00 53.78 71 PRO A O 1
ATOM 461 N N . THR A 1 72 ? -14.913 13.738 17.004 1.00 54.75 72 THR A N 1
ATOM 462 C CA . THR A 1 72 ? -15.185 12.428 16.402 1.00 54.75 72 THR A CA 1
ATOM 463 C C . THR A 1 72 ? -14.934 12.518 14.904 1.00 54.75 72 THR A C 1
ATOM 465 O O . THR A 1 72 ? -15.511 13.380 14.243 1.00 54.75 72 THR A O 1
ATOM 468 N N . LEU A 1 73 ? -14.080 11.643 14.370 1.00 59.53 73 LEU A N 1
ATOM 469 C CA . LEU A 1 73 ? -13.846 11.549 12.933 1.00 59.53 73 LEU A CA 1
ATOM 470 C C . LEU A 1 73 ? -14.997 10.774 12.271 1.00 59.53 73 LEU A C 1
ATOM 472 O O . LEU A 1 73 ? -15.500 9.788 12.812 1.00 59.53 73 LEU A O 1
ATOM 476 N N . VAL A 1 74 ? -15.418 11.218 11.089 1.00 58.81 74 VAL A N 1
ATOM 477 C CA . VAL A 1 74 ? -16.423 10.525 10.271 1.00 58.81 74 VAL A CA 1
ATOM 478 C C . VAL A 1 74 ? -15.704 9.877 9.094 1.00 58.81 74 VAL A C 1
ATOM 480 O O . VAL A 1 74 ? -14.910 10.529 8.417 1.00 58.81 74 VAL A O 1
ATOM 483 N N . VAL A 1 75 ? -15.957 8.589 8.878 1.00 61.09 75 VAL A N 1
ATOM 484 C CA . VAL A 1 75 ? -15.298 7.748 7.875 1.00 61.09 75 VAL A CA 1
ATOM 485 C C . VAL A 1 75 ? -16.380 7.198 6.952 1.00 61.09 75 VAL A C 1
ATOM 487 O O . VAL A 1 75 ? -16.896 6.097 7.137 1.00 61.09 75 VAL A O 1
ATOM 490 N N . THR A 1 76 ? -16.759 7.983 5.946 1.00 61.28 76 THR A N 1
ATOM 491 C CA . THR A 1 76 ? -17.649 7.487 4.892 1.00 61.28 76 THR A CA 1
ATOM 492 C C . THR A 1 76 ? -16.939 6.372 4.131 1.00 61.28 76 THR A C 1
ATOM 494 O O . THR A 1 76 ? -16.019 6.640 3.364 1.00 61.28 76 THR A O 1
ATOM 497 N N . VAL A 1 77 ? -17.363 5.132 4.372 1.00 58.69 77 VAL A N 1
ATOM 498 C CA . VAL A 1 77 ? -16.929 3.940 3.644 1.00 58.69 77 VAL A CA 1
ATOM 499 C C . VAL A 1 77 ? -18.001 3.654 2.586 1.00 58.69 77 VAL A C 1
ATOM 501 O O . VAL A 1 77 ? -19.161 3.474 2.958 1.00 58.69 77 VAL A O 1
ATOM 504 N N . PRO A 1 78 ? -17.677 3.655 1.282 1.00 51.72 78 PRO A N 1
ATOM 505 C CA . PRO A 1 78 ? -18.636 3.287 0.246 1.00 51.72 78 PRO A CA 1
ATOM 506 C C . PRO A 1 78 ? -19.133 1.842 0.380 1.00 51.72 78 PRO A C 1
ATOM 508 O O . PRO A 1 78 ? -18.437 0.983 0.916 1.00 51.72 78 PRO A O 1
ATOM 511 N N . ASP A 1 79 ? -20.328 1.594 -0.157 1.00 53.91 79 ASP A N 1
ATOM 512 C CA . ASP A 1 79 ? -20.861 0.270 -0.514 1.00 53.91 79 ASP A CA 1
ATOM 513 C C . ASP A 1 79 ? -20.966 -0.793 0.595 1.00 53.91 79 ASP A C 1
ATOM 515 O O . ASP A 1 79 ? -21.197 -1.968 0.310 1.00 53.91 79 ASP A O 1
ATOM 519 N N . LEU A 1 80 ? -20.907 -0.383 1.865 1.00 49.97 80 LEU A N 1
ATOM 520 C CA . LEU A 1 80 ? -21.352 -1.220 2.979 1.00 49.97 80 LEU A CA 1
ATOM 521 C C . LEU A 1 80 ? -22.820 -1.636 2.794 1.00 49.97 80 LEU A C 1
ATOM 523 O O . LEU A 1 80 ? -23.663 -0.772 2.518 1.00 49.97 80 LEU A O 1
ATOM 527 N N . PRO A 1 81 ? -23.166 -2.918 3.015 1.00 48.47 81 PRO A N 1
ATOM 528 C CA . PRO A 1 81 ? -24.557 -3.313 3.135 1.00 48.47 81 PRO A CA 1
ATOM 529 C C . PRO A 1 81 ? -25.170 -2.597 4.339 1.00 48.47 81 PRO A C 1
ATOM 531 O O . PRO A 1 81 ? -24.599 -2.585 5.432 1.00 48.47 81 PRO A O 1
ATOM 534 N N . ASP A 1 82 ? -26.351 -2.016 4.133 1.00 43.12 82 ASP A N 1
ATOM 535 C CA . ASP A 1 82 ? -27.129 -1.387 5.196 1.00 43.12 82 ASP A CA 1
ATOM 536 C C . ASP A 1 82 ? -27.257 -2.366 6.372 1.00 43.12 82 ASP A C 1
ATOM 538 O O . ASP A 1 82 ? -27.615 -3.534 6.173 1.00 43.12 82 ASP A O 1
ATOM 542 N N . ALA A 1 83 ? -26.945 -1.914 7.590 1.00 44.81 83 ALA A N 1
ATOM 543 C CA . ALA A 1 83 ? -26.937 -2.751 8.788 1.00 44.81 83 ALA A CA 1
ATOM 544 C C . ALA A 1 83 ? -28.378 -3.056 9.230 1.00 44.81 83 ALA A C 1
ATOM 546 O O . ALA A 1 83 ? -28.874 -2.535 10.233 1.00 44.81 83 ALA A O 1
ATOM 547 N N . ALA A 1 84 ? -29.065 -3.876 8.431 1.00 36.56 84 ALA A N 1
ATOM 548 C CA . ALA A 1 84 ? -30.473 -4.203 8.558 1.00 36.56 84 ALA A CA 1
ATOM 549 C C . ALA A 1 84 ? -30.758 -4.678 9.984 1.00 36.56 84 ALA A C 1
ATOM 551 O O . ALA A 1 84 ? -30.240 -5.706 10.421 1.00 36.56 84 ALA A O 1
ATOM 552 N N . ALA A 1 85 ? -31.559 -3.894 10.711 1.00 35.91 85 ALA A N 1
ATOM 553 C CA . ALA A 1 85 ? -31.797 -4.084 12.134 1.00 35.91 85 ALA A CA 1
ATOM 554 C C . ALA A 1 85 ? -32.356 -5.488 12.399 1.00 35.91 85 ALA A C 1
ATOM 556 O O . ALA A 1 85 ? -33.535 -5.746 12.152 1.00 35.91 85 ALA A O 1
ATOM 557 N N . VAL A 1 86 ? -31.488 -6.387 12.875 1.00 33.91 86 VAL A N 1
ATOM 558 C CA . VAL A 1 86 ? -31.772 -7.819 13.002 1.00 33.91 86 VAL A CA 1
ATOM 559 C C . VAL A 1 86 ? -32.979 -8.016 13.923 1.00 33.91 86 VAL A C 1
ATOM 561 O O . VAL A 1 86 ? -32.873 -7.745 15.124 1.00 33.91 86 VAL A O 1
ATOM 564 N N . PRO A 1 87 ? -34.127 -8.502 13.413 1.00 38.34 87 PRO A N 1
ATOM 565 C CA . PRO A 1 87 ? -35.233 -8.890 14.271 1.00 38.34 87 PRO A CA 1
ATOM 566 C C . PRO A 1 87 ? -34.779 -10.110 15.072 1.00 38.34 87 PRO A C 1
ATOM 568 O O . PRO A 1 87 ? -34.347 -11.102 14.487 1.00 38.34 87 PRO A O 1
ATOM 571 N N . GLY A 1 88 ? -34.839 -10.040 16.404 1.00 46.84 88 GLY A N 1
ATOM 572 C CA . GLY A 1 88 ? -34.378 -11.134 17.260 1.00 46.84 88 GLY A CA 1
ATOM 573 C C . GLY A 1 88 ? -35.116 -12.440 16.947 1.00 46.84 88 GLY A C 1
ATOM 574 O O . GLY A 1 88 ? -36.335 -12.500 17.100 1.00 46.84 88 GLY A O 1
ATOM 575 N N . GLY A 1 89 ? -34.378 -13.468 16.520 1.00 38.88 89 GLY A N 1
ATOM 576 C CA . GLY A 1 89 ? -34.937 -14.735 16.047 1.00 38.88 89 GLY A CA 1
ATOM 577 C C . GLY A 1 89 ? -33.952 -15.897 16.173 1.00 38.88 89 GLY A C 1
ATOM 578 O O . GLY A 1 89 ? -33.176 -16.137 15.259 1.00 38.88 89 GLY A O 1
ATOM 579 N N . ASP A 1 90 ? -34.049 -16.585 17.312 1.00 39.25 90 ASP A N 1
ATOM 580 C CA . ASP A 1 90 ? -33.569 -17.936 17.654 1.00 39.25 90 ASP A CA 1
ATOM 581 C C . ASP A 1 90 ? -32.104 -18.371 17.419 1.00 39.25 90 ASP A C 1
ATOM 583 O O . ASP A 1 90 ? -31.424 -18.066 16.443 1.00 39.25 90 ASP A O 1
ATOM 587 N N . SER A 1 91 ? -31.619 -19.173 18.371 1.00 38.88 91 SER A N 1
ATOM 588 C CA . SER A 1 91 ? -30.274 -19.756 18.371 1.00 38.88 91 SER A CA 1
ATOM 589 C C . SER A 1 91 ? -30.104 -20.836 17.291 1.00 38.88 91 SER A C 1
ATOM 591 O O . SER A 1 91 ? -30.969 -21.709 17.171 1.00 38.88 91 SER A O 1
ATOM 593 N N . PRO A 1 92 ? -28.958 -20.896 16.584 1.00 42.78 92 PRO A N 1
ATOM 594 C CA . PRO A 1 92 ? -28.663 -22.007 15.688 1.00 42.78 92 PRO A CA 1
ATOM 595 C C . PRO A 1 92 ? -28.454 -23.307 16.480 1.00 42.78 92 PRO A C 1
ATOM 597 O O . PRO A 1 92 ? -27.576 -23.403 17.339 1.00 42.78 92 PRO A O 1
ATOM 600 N N . VAL A 1 93 ? -29.248 -24.332 16.163 1.00 44.97 93 VAL A N 1
ATOM 601 C CA . VAL A 1 93 ? -29.033 -25.704 16.646 1.00 44.97 93 VAL A CA 1
ATOM 602 C C . VAL A 1 93 ? -27.803 -26.291 15.950 1.00 44.97 93 VAL A C 1
ATOM 604 O O . VAL A 1 93 ? -27.665 -26.189 14.732 1.00 44.97 93 VAL A O 1
ATOM 607 N N . ALA A 1 94 ? -26.904 -26.911 16.716 1.00 40.47 94 ALA A N 1
ATOM 608 C CA . ALA A 1 94 ? -25.684 -27.504 16.176 1.00 40.47 94 ALA A CA 1
ATOM 609 C C . ALA A 1 94 ? -25.985 -28.747 15.305 1.00 40.47 94 ALA A C 1
ATOM 611 O O . ALA A 1 94 ? -26.749 -29.611 15.744 1.00 40.47 94 ALA A O 1
ATOM 612 N N . PRO A 1 95 ? -25.381 -28.881 14.107 1.00 46.06 95 PRO A N 1
ATOM 613 C CA . PRO A 1 95 ? -25.506 -30.083 13.287 1.00 46.06 95 PRO A CA 1
ATOM 614 C C . PRO A 1 95 ? -24.647 -31.243 13.822 1.00 46.06 95 PRO A C 1
ATOM 616 O O . PRO A 1 95 ? -23.502 -31.057 14.234 1.00 46.06 95 PRO A O 1
ATOM 619 N N . ASP A 1 96 ? -25.209 -32.450 13.776 1.00 44.19 96 ASP A N 1
ATOM 620 C CA . ASP A 1 96 ? -24.618 -33.703 14.265 1.00 44.19 96 ASP A CA 1
ATOM 621 C C . ASP A 1 96 ? -23.678 -34.336 13.204 1.00 44.19 96 ASP A C 1
ATOM 623 O O . ASP A 1 96 ? -24.092 -34.499 12.049 1.00 44.19 96 ASP A O 1
ATOM 627 N N . PRO A 1 97 ? -22.411 -34.678 13.521 1.00 55.22 97 PRO A N 1
ATOM 628 C CA . PRO A 1 97 ? -21.477 -35.245 12.546 1.00 55.22 97 PRO A CA 1
ATOM 629 C C . PRO A 1 97 ? -21.747 -36.732 12.252 1.00 55.22 97 PRO A C 1
ATOM 631 O O . PRO A 1 97 ? -21.468 -37.604 13.074 1.00 55.22 97 PRO A O 1
ATOM 634 N N . SER A 1 98 ? -22.176 -37.054 11.026 1.00 50.12 98 SER A N 1
ATOM 635 C CA . SER A 1 98 ? -22.360 -38.445 10.578 1.00 50.12 98 SER A CA 1
ATOM 636 C C . SER A 1 98 ? -21.688 -38.783 9.241 1.00 50.12 98 SER A C 1
ATOM 638 O O . SER A 1 98 ? -22.190 -38.447 8.177 1.00 50.12 98 SER A O 1
ATOM 640 N N . SER A 1 99 ? -20.603 -39.557 9.362 1.00 42.69 99 SER A N 1
ATOM 641 C CA . SER A 1 99 ? -20.153 -40.662 8.492 1.00 42.69 99 SER A CA 1
ATOM 642 C C . SER A 1 99 ? -19.921 -40.451 6.984 1.00 42.69 99 SER A C 1
ATOM 644 O O . SER A 1 99 ? -20.786 -40.052 6.215 1.00 42.69 99 SER A O 1
ATOM 646 N N . ALA A 1 100 ? -18.738 -40.881 6.536 1.00 48.03 100 ALA A N 1
ATOM 647 C CA . ALA A 1 100 ? -18.327 -40.897 5.133 1.00 48.03 100 ALA A CA 1
ATOM 648 C C . ALA A 1 100 ? -18.853 -42.116 4.341 1.00 48.03 100 ALA A C 1
ATOM 650 O O . ALA A 1 100 ? -19.211 -43.150 4.904 1.00 48.03 100 ALA A O 1
ATOM 651 N N . THR A 1 101 ? -18.786 -42.036 3.010 1.00 50.44 101 THR A N 1
ATOM 652 C CA . THR A 1 101 ? -18.718 -43.189 2.091 1.00 50.44 101 THR A CA 1
ATOM 653 C C . THR A 1 101 ? -17.958 -42.774 0.828 1.00 50.44 101 THR A C 1
ATOM 655 O O . THR A 1 101 ? -18.134 -41.661 0.342 1.00 50.44 101 THR A O 1
ATOM 658 N N . SER A 1 102 ? -17.107 -43.660 0.306 1.00 51.00 102 SER A N 1
ATOM 659 C CA . SER A 1 102 ? -16.278 -43.411 -0.882 1.00 51.00 102 SER A CA 1
ATOM 660 C C . SER A 1 102 ? -16.848 -44.074 -2.138 1.00 51.00 102 SER A C 1
ATOM 662 O O . SER A 1 102 ? -17.306 -45.213 -2.076 1.00 51.00 102 SER A O 1
ATOM 664 N N . ALA A 1 103 ? -16.691 -43.424 -3.292 1.00 52.88 103 ALA A N 1
ATOM 665 C CA . ALA A 1 103 ? -16.733 -44.055 -4.612 1.00 52.88 103 ALA A CA 1
ATOM 666 C C . ALA A 1 103 ? -15.788 -43.315 -5.580 1.00 52.88 103 ALA A C 1
ATOM 668 O O . ALA A 1 103 ? -15.503 -42.134 -5.387 1.00 52.88 103 ALA A O 1
ATOM 669 N N . ALA A 1 104 ? -15.287 -44.020 -6.595 1.00 50.19 104 ALA A N 1
ATOM 670 C CA . ALA A 1 104 ? -14.443 -43.487 -7.671 1.00 50.19 104 ALA A CA 1
ATOM 671 C C . ALA A 1 104 ? -15.106 -43.757 -9.042 1.00 50.19 104 ALA A C 1
ATOM 673 O O . ALA A 1 104 ? -16.276 -44.134 -9.064 1.00 50.19 104 ALA A O 1
ATOM 674 N N . SER A 1 105 ? -14.343 -43.617 -10.139 1.00 51.69 105 SER A N 1
ATOM 675 C CA . SER A 1 105 ? -14.765 -43.650 -11.561 1.00 51.69 105 SER A CA 1
ATOM 676 C C . SER A 1 105 ? -15.425 -42.351 -12.070 1.00 51.69 105 SER A C 1
ATOM 678 O O . SER A 1 105 ? -16.159 -41.704 -11.335 1.00 51.69 105 SER A O 1
ATOM 680 N N . GLU A 1 106 ? -15.222 -41.899 -13.317 1.00 43.53 106 GLU A N 1
ATOM 681 C CA . GLU A 1 106 ? -14.256 -42.278 -14.378 1.00 43.53 106 GLU A CA 1
ATOM 682 C C . GLU A 1 106 ? -14.227 -41.174 -15.462 1.00 43.53 106 GLU A C 1
ATOM 684 O O . GLU A 1 106 ? -15.166 -40.388 -15.559 1.00 43.53 106 GLU A O 1
ATOM 689 N N . ALA A 1 107 ? -13.169 -41.099 -16.278 1.00 51.50 107 ALA A N 1
ATOM 690 C CA . ALA A 1 107 ? -13.062 -40.179 -17.421 1.00 51.50 107 ALA A CA 1
ATOM 691 C C . ALA A 1 107 ? -12.767 -40.971 -18.705 1.00 51.50 107 ALA A C 1
ATOM 693 O O . ALA A 1 107 ? -11.971 -41.911 -18.650 1.00 51.50 107 ALA A O 1
ATOM 694 N N . PRO A 1 108 ? -13.370 -40.609 -19.857 1.00 61.44 108 PRO A N 1
ATOM 695 C CA . PRO A 1 108 ? -12.576 -39.992 -20.935 1.00 61.44 108 PRO A CA 1
ATOM 696 C C . PRO A 1 108 ? -13.387 -38.924 -21.747 1.00 61.44 108 PRO A C 1
ATOM 698 O O . PRO A 1 108 ? -14.136 -38.178 -21.122 1.00 61.44 108 PRO A O 1
ATOM 701 N N . PRO A 1 109 ? -13.174 -38.677 -23.063 1.00 63.09 109 PRO A N 1
ATOM 702 C CA . PRO A 1 109 ? -12.406 -37.522 -23.548 1.00 63.09 109 PRO A CA 1
ATOM 703 C C . PRO A 1 109 ? -13.213 -36.535 -24.443 1.00 63.09 109 PRO A C 1
ATOM 705 O O . PRO A 1 109 ? -14.333 -36.843 -24.852 1.00 63.09 109 PRO A O 1
ATOM 708 N N . PRO A 1 110 ? -12.660 -35.354 -24.800 1.00 67.81 110 PRO A N 1
ATOM 709 C CA . PRO A 1 110 ? -13.381 -34.339 -25.578 1.00 67.81 110 PRO A CA 1
ATOM 710 C C . PRO A 1 110 ? -13.319 -34.544 -27.110 1.00 67.81 110 PRO A C 1
ATOM 712 O O . PRO A 1 110 ? -12.300 -35.009 -27.628 1.00 67.81 110 PRO A O 1
ATOM 715 N N . PRO A 1 111 ? -14.350 -34.114 -27.867 1.00 65.25 111 PRO A N 1
ATOM 716 C CA . PRO A 1 111 ? -14.265 -33.885 -29.309 1.00 65.25 111 PRO A CA 1
ATOM 717 C C . PRO A 1 111 ? -13.707 -32.484 -29.632 1.00 65.25 111 PRO A C 1
ATOM 719 O O . PRO A 1 111 ? -13.880 -31.538 -28.867 1.00 65.25 111 PRO A O 1
ATOM 722 N N . ALA A 1 112 ? -13.065 -32.343 -30.794 1.00 53.00 112 ALA A N 1
ATOM 723 C CA . ALA A 1 112 ? -12.531 -31.073 -31.294 1.00 53.00 112 ALA A CA 1
ATOM 724 C C . ALA A 1 112 ? -13.466 -30.403 -32.319 1.00 53.00 112 ALA A C 1
ATOM 726 O O . ALA A 1 112 ? -14.233 -31.087 -32.994 1.00 53.00 112 ALA A O 1
ATOM 727 N N . SER A 1 113 ? -13.310 -29.087 -32.504 1.00 55.66 113 SER A N 1
ATOM 728 C CA . SER A 1 113 ? -13.893 -28.324 -33.619 1.00 55.66 113 SER A CA 1
ATOM 729 C C . SER A 1 113 ? -12.831 -27.440 -34.278 1.00 55.66 113 SER A C 1
ATOM 731 O O . SER A 1 113 ? -12.075 -26.748 -33.599 1.00 55.66 113 SER A O 1
ATOM 733 N N . THR A 1 114 ? -12.762 -27.487 -35.608 1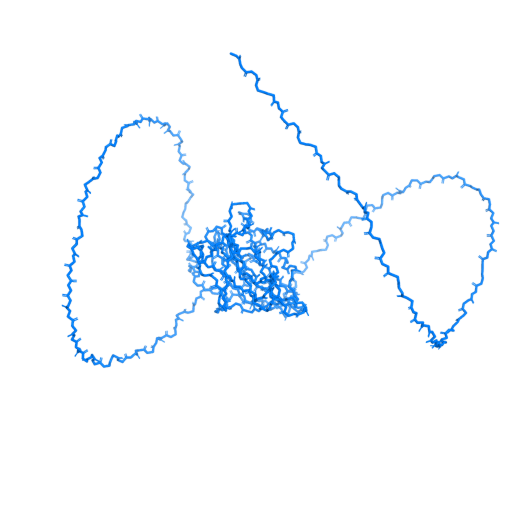.00 53.75 114 THR A N 1
ATOM 734 C CA . THR A 1 114 ? -11.816 -26.749 -36.464 1.00 53.75 114 THR A CA 1
ATOM 735 C C . THR A 1 114 ? -12.293 -25.312 -36.761 1.00 53.75 114 THR A C 1
ATOM 737 O O . THR A 1 114 ? -13.466 -25.002 -36.544 1.00 53.75 114 THR A O 1
ATOM 740 N N . PRO A 1 115 ? -11.414 -24.403 -37.236 1.00 53.34 115 PRO A N 1
ATOM 741 C CA . PRO A 1 115 ? -11.734 -22.982 -37.361 1.00 53.34 115 PRO A CA 1
ATOM 742 C C . PRO A 1 115 ? -12.550 -22.656 -38.620 1.00 53.34 115 PRO A C 1
ATOM 744 O O . PRO A 1 115 ? -12.431 -23.324 -39.646 1.00 53.34 115 PRO A O 1
ATOM 747 N N . ALA A 1 116 ? -13.301 -21.554 -38.561 1.00 54.78 116 ALA A N 1
ATOM 748 C CA . ALA A 1 116 ? -13.953 -20.938 -39.713 1.00 54.78 116 ALA A CA 1
ATOM 749 C C . ALA A 1 116 ? -13.349 -19.552 -39.984 1.00 54.78 116 ALA A C 1
ATOM 751 O O . ALA A 1 116 ? -13.425 -18.657 -39.145 1.00 54.78 116 ALA A O 1
ATOM 752 N N . THR A 1 117 ? -12.763 -19.367 -41.168 1.00 48.00 117 THR A N 1
ATOM 753 C CA . THR A 1 117 ? -12.356 -18.049 -41.676 1.00 48.00 117 THR A CA 1
ATOM 754 C C . THR A 1 117 ? -13.483 -17.470 -42.525 1.00 48.00 117 THR A C 1
ATOM 756 O O . THR A 1 117 ? -13.933 -18.115 -43.470 1.00 48.00 117 THR A O 1
ATOM 759 N N . ALA A 1 118 ? -13.895 -16.240 -42.230 1.00 50.88 118 ALA A N 1
ATOM 760 C CA . ALA A 1 118 ? -14.742 -15.427 -43.096 1.00 50.88 118 ALA A CA 1
ATOM 761 C C . ALA A 1 118 ? -14.238 -13.976 -43.077 1.00 50.88 118 ALA A C 1
ATOM 763 O O . ALA A 1 118 ? -13.703 -13.511 -42.069 1.00 50.88 118 ALA A O 1
ATOM 764 N N . THR A 1 119 ? -14.384 -13.275 -44.198 1.00 44.78 119 THR A N 1
ATOM 765 C CA . THR A 1 119 ? -13.779 -11.958 -44.445 1.00 44.78 119 THR A CA 1
ATOM 766 C C . THR A 1 119 ? -14.817 -11.026 -45.072 1.00 44.78 119 THR A C 1
ATOM 768 O O . THR A 1 119 ? -15.740 -11.501 -45.725 1.00 44.78 119 THR A O 1
ATOM 771 N N . VAL A 1 120 ? -14.584 -9.712 -44.967 1.00 41.50 120 VAL A N 1
ATOM 772 C CA . VAL A 1 120 ? -15.308 -8.623 -45.657 1.00 41.50 120 VAL A CA 1
ATOM 773 C C . VAL A 1 120 ? -16.711 -8.316 -45.114 1.00 41.50 120 VAL A C 1
ATOM 775 O O . VAL A 1 120 ? -17.672 -9.009 -45.419 1.00 41.50 120 VAL A O 1
ATOM 778 N N . ALA A 1 121 ? -16.841 -7.165 -44.449 1.00 42.50 121 ALA A N 1
ATOM 779 C CA . ALA A 1 121 ? -17.633 -6.047 -44.976 1.00 42.50 121 ALA A CA 1
ATOM 780 C C . ALA A 1 121 ? -17.277 -4.737 -44.249 1.00 42.50 121 ALA A C 1
ATOM 782 O O . ALA A 1 121 ? -17.006 -4.732 -43.052 1.00 42.50 121 ALA A O 1
ATOM 783 N N . GLN A 1 122 ? -17.284 -3.634 -44.994 1.00 49.78 122 GLN A N 1
ATOM 784 C CA . GLN A 1 122 ? -17.197 -2.265 -44.493 1.00 49.78 122 GLN A CA 1
ATOM 785 C C . GLN A 1 122 ? -18.512 -1.586 -44.876 1.00 49.78 122 GLN A C 1
ATOM 787 O O . GLN A 1 122 ? -18.825 -1.537 -46.063 1.00 49.78 122 GLN A O 1
ATOM 792 N N . ASP A 1 123 ? -19.252 -1.057 -43.905 1.00 40.19 123 ASP A N 1
ATOM 793 C CA . ASP A 1 123 ? -20.360 -0.136 -44.165 1.00 40.19 123 ASP A CA 1
ATOM 794 C C . ASP A 1 123 ? -20.499 0.867 -43.010 1.00 40.19 123 ASP A C 1
ATOM 796 O O . ASP A 1 123 ? -20.132 0.567 -41.870 1.00 40.19 123 ASP A O 1
ATOM 800 N N . SER A 1 124 ? -20.993 2.064 -43.317 1.00 49.88 124 SER A N 1
ATOM 801 C CA . SER A 1 124 ? -21.050 3.208 -42.404 1.00 49.88 124 SER A CA 1
ATOM 802 C C . SER A 1 124 ? -22.498 3.622 -42.153 1.00 49.88 124 SER A C 1
ATOM 804 O O . SER A 1 124 ? -23.092 4.342 -42.953 1.00 49.88 124 SER A O 1
ATOM 806 N N . ALA A 1 125 ? -23.049 3.219 -41.007 1.00 47.25 125 ALA A N 1
ATOM 807 C CA . ALA A 1 125 ? -24.361 3.663 -40.545 1.00 47.25 125 ALA A CA 1
ATOM 808 C C . ALA A 1 125 ? -24.218 4.777 -39.492 1.00 47.25 125 ALA A C 1
ATOM 810 O O . ALA A 1 125 ? -23.740 4.546 -38.381 1.00 47.25 125 ALA A O 1
ATOM 811 N N . GLU A 1 126 ? -24.645 5.989 -39.845 1.00 49.12 126 GLU A N 1
ATOM 812 C CA . GLU A 1 126 ? -24.696 7.139 -38.939 1.00 49.12 126 GLU A CA 1
ATOM 813 C C . GLU A 1 126 ? -25.811 6.937 -37.897 1.00 49.12 126 GLU A C 1
ATOM 815 O O . GLU A 1 126 ? -26.985 6.804 -38.246 1.00 49.12 126 GLU A O 1
ATOM 820 N N . SER A 1 127 ? -25.445 6.868 -36.613 1.00 49.31 127 SER A N 1
ATOM 821 C CA . SER A 1 127 ? -26.387 6.620 -35.514 1.00 49.31 127 SER A CA 1
ATOM 822 C C . SER A 1 127 ? -26.802 7.939 -34.845 1.00 49.31 127 SER A C 1
ATOM 824 O O . SER A 1 127 ? -25.923 8.744 -34.523 1.00 49.31 127 SER A O 1
ATOM 826 N N . PRO A 1 128 ? -28.106 8.196 -34.618 1.00 47.38 128 PRO A N 1
ATOM 827 C CA . PRO A 1 128 ? -28.570 9.456 -34.045 1.00 47.38 128 PRO A CA 1
ATOM 828 C C . PRO A 1 128 ? -28.097 9.634 -32.597 1.00 47.38 128 PRO A C 1
ATOM 830 O O . PRO A 1 128 ? -28.064 8.687 -31.811 1.00 47.38 128 PRO A O 1
ATOM 833 N N . ALA A 1 129 ? -27.761 10.874 -32.235 1.00 42.31 129 ALA A N 1
ATOM 834 C CA . ALA A 1 129 ? -27.209 11.208 -30.927 1.00 42.31 129 ALA A CA 1
ATOM 835 C C . ALA A 1 129 ? -28.170 10.844 -29.780 1.00 42.31 129 ALA A C 1
ATOM 837 O O . ALA A 1 129 ? -29.223 11.460 -29.609 1.00 42.31 129 ALA A O 1
ATOM 838 N N . ALA A 1 130 ? -27.778 9.865 -28.964 1.00 41.22 130 ALA A N 1
ATOM 839 C CA . ALA A 1 130 ? -28.453 9.567 -27.711 1.00 41.22 130 ALA A CA 1
ATOM 840 C C . ALA A 1 130 ? -28.179 10.691 -26.702 1.00 41.22 130 ALA A C 1
ATOM 842 O O . ALA A 1 130 ? -27.027 10.974 -26.373 1.00 41.22 130 ALA A O 1
ATOM 843 N N . THR A 1 131 ? -29.235 11.328 -26.194 1.00 41.94 131 THR A N 1
ATOM 844 C CA . THR A 1 131 ? -29.119 12.324 -25.124 1.00 41.94 131 THR A CA 1
ATOM 845 C C . THR A 1 131 ? -28.609 11.647 -23.856 1.00 41.94 131 THR A C 1
ATOM 847 O O . THR A 1 131 ? -29.354 10.909 -23.211 1.00 41.94 131 THR A O 1
ATOM 850 N N . THR A 1 132 ? -27.356 11.907 -23.480 1.00 38.41 132 THR A N 1
ATOM 851 C CA . THR A 1 132 ? -26.791 11.435 -22.212 1.00 38.41 132 THR A CA 1
ATOM 852 C C . THR A 1 132 ? -27.603 12.009 -21.056 1.00 38.41 132 THR A C 1
ATOM 854 O O . THR A 1 132 ? -27.527 13.204 -20.768 1.00 38.41 132 THR A O 1
ATOM 857 N N . ALA A 1 133 ? -28.389 11.163 -20.389 1.00 40.03 133 ALA A N 1
ATOM 858 C CA . ALA A 1 133 ? -28.998 11.528 -19.122 1.00 40.03 133 ALA A CA 1
ATOM 859 C C . ALA A 1 133 ? -27.876 11.806 -18.113 1.00 40.03 133 ALA A C 1
ATOM 861 O O . ALA A 1 133 ? -26.973 10.985 -17.946 1.00 40.03 133 ALA A O 1
ATOM 862 N N . VAL A 1 134 ? -27.925 12.964 -17.453 1.00 41.22 134 VAL A N 1
ATOM 863 C CA . VAL A 1 134 ? -27.057 13.226 -16.301 1.00 41.22 134 VAL A CA 1
ATOM 864 C C . VAL A 1 134 ? -27.439 12.206 -15.224 1.00 41.22 134 VAL A C 1
ATOM 866 O O . VAL A 1 134 ? -28.625 12.140 -14.892 1.00 41.22 134 VAL A O 1
ATOM 869 N N . PRO A 1 135 ? -26.502 11.390 -14.708 1.00 38.94 135 PRO A N 1
ATOM 870 C CA . PRO A 1 135 ? -26.818 10.474 -13.625 1.00 38.94 135 PRO A CA 1
ATOM 871 C C . PRO A 1 135 ? -27.237 11.281 -12.394 1.00 38.94 135 PRO A C 1
ATOM 873 O O . PRO A 1 135 ? -26.545 12.215 -11.986 1.00 38.94 135 PRO A O 1
ATOM 876 N N . ASP A 1 136 ? -28.386 10.915 -11.831 1.00 36.78 136 ASP A N 1
ATOM 877 C CA . ASP A 1 136 ? -28.866 11.435 -10.552 1.00 36.78 136 ASP A CA 1
ATOM 878 C C . ASP A 1 136 ? -27.807 11.134 -9.468 1.00 36.78 136 ASP A C 1
ATOM 880 O O . ASP A 1 136 ? -27.188 10.061 -9.532 1.00 36.78 136 ASP A O 1
ATOM 884 N N . PRO A 1 137 ? -27.528 12.035 -8.504 1.00 46.41 137 PRO A N 1
ATOM 885 C CA . PRO A 1 137 ? -26.532 11.768 -7.474 1.00 46.41 137 PRO A CA 1
ATOM 886 C C . PRO A 1 137 ? -26.875 10.479 -6.728 1.00 46.41 137 PRO A C 1
ATOM 888 O O . PRO A 1 137 ? -27.975 10.344 -6.193 1.00 46.41 137 PRO A O 1
ATOM 891 N N . ALA A 1 138 ? -25.934 9.531 -6.707 1.00 44.06 138 ALA A N 1
ATOM 892 C CA . ALA A 1 138 ? -26.137 8.247 -6.052 1.00 44.06 138 ALA A CA 1
ATOM 893 C C . ALA A 1 138 ? -26.583 8.448 -4.594 1.00 44.06 138 ALA A C 1
ATOM 895 O O . ALA A 1 138 ? -26.088 9.341 -3.899 1.00 44.06 138 ALA A O 1
ATOM 896 N N . ALA A 1 139 ? -27.527 7.616 -4.145 1.00 41.47 139 ALA A N 1
ATOM 897 C CA . ALA A 1 139 ? -28.014 7.645 -2.771 1.00 41.47 139 ALA A CA 1
ATOM 898 C C . ALA A 1 139 ? -26.835 7.532 -1.782 1.00 41.47 139 ALA A C 1
ATOM 900 O O . ALA A 1 139 ? -25.864 6.834 -2.082 1.00 41.47 139 ALA A O 1
ATOM 901 N N . PRO A 1 140 ? -26.887 8.216 -0.622 1.00 42.56 140 PRO A N 1
ATOM 902 C CA . PRO A 1 140 ? -25.762 8.259 0.304 1.00 42.56 140 PRO A CA 1
ATOM 903 C C . PRO A 1 140 ? -25.398 6.850 0.785 1.00 42.56 140 PRO A C 1
ATOM 905 O O . PRO A 1 140 ? -26.178 6.206 1.485 1.00 42.56 140 PRO A O 1
ATOM 908 N N . THR A 1 141 ? -24.201 6.393 0.415 1.00 52.47 141 THR A N 1
ATOM 909 C CA . THR A 1 141 ? -23.611 5.145 0.907 1.00 52.47 141 THR A CA 1
ATOM 910 C C . THR A 1 141 ? -23.413 5.204 2.423 1.00 52.47 141 THR A C 1
ATOM 912 O O . THR A 1 141 ? -23.171 6.272 2.996 1.00 52.47 141 THR A O 1
ATOM 915 N N . ALA A 1 142 ? -23.566 4.058 3.093 1.00 57.03 142 ALA A N 1
ATOM 916 C CA . ALA A 1 142 ? -23.650 3.984 4.550 1.00 57.03 142 ALA A CA 1
ATOM 917 C C . ALA A 1 142 ? -22.328 4.391 5.235 1.00 57.03 142 ALA A C 1
ATOM 919 O O . ALA A 1 142 ? -21.371 3.627 5.306 1.00 57.03 142 ALA A O 1
ATOM 920 N N . ALA A 1 143 ? -22.274 5.615 5.766 1.00 57.12 143 ALA A N 1
ATOM 921 C CA . ALA A 1 143 ? -21.073 6.161 6.391 1.00 57.12 143 ALA A CA 1
ATOM 922 C C . ALA A 1 143 ? -20.838 5.617 7.813 1.00 57.12 143 ALA A C 1
ATOM 924 O O . ALA A 1 143 ? -21.716 5.718 8.674 1.00 57.12 143 ALA A O 1
ATOM 925 N N . ILE A 1 144 ? -19.621 5.139 8.100 1.00 59.28 144 ILE A N 1
ATOM 926 C CA . ILE A 1 144 ? -19.229 4.723 9.450 1.00 59.28 144 ILE A CA 1
ATOM 927 C C . ILE A 1 144 ? -18.659 5.920 10.227 1.00 59.28 144 ILE A C 1
ATOM 929 O O . ILE A 1 144 ? -17.754 6.622 9.787 1.00 59.28 144 ILE A O 1
ATOM 933 N N . ASN A 1 145 ? -19.145 6.146 11.444 1.00 55.84 145 ASN A N 1
ATOM 934 C CA . ASN A 1 145 ? -18.567 7.142 12.348 1.00 55.84 145 ASN A CA 1
ATOM 935 C C . ASN A 1 145 ? -17.464 6.469 13.184 1.00 55.84 145 ASN A C 1
ATOM 937 O O . ASN A 1 145 ? -17.749 5.488 13.865 1.00 55.84 145 ASN A O 1
ATOM 941 N N . VAL A 1 146 ? -16.220 6.966 13.144 1.00 61.34 146 VAL A N 1
ATOM 942 C CA . VAL A 1 146 ? -15.057 6.307 13.779 1.00 61.34 146 VAL A CA 1
ATOM 943 C C . VAL A 1 146 ? -14.402 7.243 14.784 1.00 61.34 146 VAL A C 1
ATOM 945 O O . VAL A 1 146 ? -13.653 8.161 14.448 1.00 61.34 146 VAL A O 1
ATOM 948 N N . GLN A 1 147 ? -14.675 7.000 16.062 1.00 57.97 147 GLN A N 1
ATOM 949 C CA . GLN A 1 147 ? -14.273 7.895 17.142 1.00 57.97 147 GLN A CA 1
ATOM 950 C C . GLN A 1 147 ? -12.790 7.746 17.530 1.00 57.97 147 GLN A C 1
ATOM 952 O O . GLN A 1 147 ? -12.436 7.115 18.525 1.00 57.97 147 GLN A O 1
ATOM 957 N N . LEU A 1 148 ? -11.910 8.389 16.756 1.00 65.44 148 LEU A N 1
ATOM 958 C CA . LEU A 1 148 ? -10.503 8.602 17.113 1.00 65.44 148 LEU A CA 1
ATOM 959 C C . LEU A 1 148 ? -10.357 9.698 18.181 1.00 65.44 148 LEU A C 1
ATOM 961 O O . LEU A 1 148 ? -10.126 10.868 17.874 1.00 65.44 148 LEU A O 1
ATOM 965 N N . ALA A 1 149 ? -10.460 9.316 19.453 1.00 63.16 149 ALA A N 1
ATOM 966 C CA . ALA A 1 149 ? -10.206 10.232 20.561 1.00 63.16 149 ALA A CA 1
ATOM 967 C C . ALA A 1 149 ? -8.770 10.804 20.516 1.00 63.16 149 ALA A C 1
ATOM 969 O O . ALA A 1 149 ? -7.797 10.059 20.387 1.00 63.16 149 ALA A O 1
ATOM 970 N N . ASN A 1 150 ? -8.642 12.119 20.723 1.00 66.19 150 ASN A N 1
ATOM 971 C CA . ASN A 1 150 ? -7.378 12.875 20.751 1.00 66.19 150 ASN A CA 1
ATOM 972 C C . ASN A 1 150 ? -6.617 12.959 19.408 1.00 66.19 150 ASN A C 1
ATOM 974 O O . ASN A 1 150 ? -5.391 13.086 19.413 1.00 66.19 150 ASN A O 1
ATOM 978 N N . CYS A 1 151 ? -7.307 12.906 18.261 1.00 72.75 151 CYS A N 1
ATOM 979 C CA . CYS A 1 151 ? -6.700 13.241 16.967 1.00 72.75 151 CYS A CA 1
ATOM 980 C C . CYS A 1 151 ? -7.476 14.331 16.212 1.00 72.75 151 CYS A C 1
ATOM 982 O O . CYS A 1 151 ? -7.984 14.126 15.112 1.00 72.75 151 CYS A O 1
ATOM 984 N N . ASP A 1 152 ? -7.511 15.524 16.802 1.00 70.50 152 ASP A N 1
ATOM 985 C CA . ASP A 1 152 ? -8.257 16.719 16.372 1.00 70.50 152 ASP A CA 1
ATOM 986 C C . ASP A 1 152 ? -7.914 17.239 14.955 1.00 70.50 152 ASP A C 1
ATOM 988 O O . ASP A 1 152 ? -8.550 18.161 14.451 1.00 70.50 152 ASP A O 1
ATOM 992 N N . SER A 1 153 ? -6.886 16.672 14.319 1.00 81.88 153 SER A N 1
ATOM 993 C CA . SER A 1 153 ? -6.453 16.959 12.942 1.00 81.88 153 SER A CA 1
ATOM 994 C C . SER A 1 153 ? -6.070 15.689 12.162 1.00 81.88 153 SER A C 1
ATOM 996 O O . SER A 1 153 ? -5.294 15.754 11.209 1.00 81.88 153 SER A O 1
ATOM 998 N N . CYS A 1 154 ? -6.602 14.526 12.560 1.00 88.06 154 CYS A N 1
ATOM 999 C CA . CYS A 1 154 ? -6.566 13.330 11.721 1.00 88.06 154 CYS A CA 1
ATOM 1000 C C . CYS A 1 154 ? -7.478 13.507 10.498 1.00 88.06 154 CYS A C 1
ATOM 1002 O O . CYS A 1 154 ? -8.612 13.965 10.637 1.00 88.06 154 CYS A O 1
ATOM 1004 N N . THR A 1 155 ? -7.022 13.059 9.328 1.00 89.06 155 THR A N 1
ATOM 1005 C CA . THR A 1 155 ? -7.801 13.105 8.079 1.00 89.06 155 THR A CA 1
ATOM 1006 C C . THR A 1 155 ? -7.883 11.716 7.462 1.00 89.06 155 THR A C 1
ATOM 1008 O O . THR A 1 155 ? -6.869 11.035 7.314 1.00 89.06 155 THR A O 1
ATOM 1011 N N . VAL A 1 156 ? -9.085 11.290 7.068 1.00 90.94 156 VAL A N 1
ATOM 1012 C CA . VAL A 1 156 ? -9.270 10.054 6.294 1.00 90.94 156 VAL A CA 1
ATOM 1013 C C . VAL A 1 156 ? -8.654 10.250 4.911 1.00 90.94 156 VAL A C 1
ATOM 1015 O O . VAL A 1 156 ? -9.067 11.138 4.169 1.00 90.94 156 VAL A O 1
ATOM 1018 N N . LEU A 1 157 ? -7.659 9.433 4.569 1.00 92.44 157 LEU A N 1
ATOM 1019 C CA . LEU A 1 157 ? -7.068 9.401 3.233 1.00 92.44 157 LEU A CA 1
ATOM 1020 C C . LEU A 1 157 ? -7.781 8.403 2.325 1.00 92.44 157 LEU A C 1
ATOM 1022 O O . LEU A 1 157 ? -7.930 8.677 1.139 1.00 92.44 157 LEU A O 1
ATOM 1026 N N . ALA A 1 158 ? -8.168 7.243 2.863 1.00 94.06 158 ALA A N 1
ATOM 1027 C CA . ALA A 1 158 ? -8.745 6.159 2.077 1.00 94.06 158 ALA A CA 1
ATOM 1028 C C . ALA A 1 158 ? -9.615 5.214 2.918 1.00 94.06 158 ALA A C 1
ATOM 1030 O O . ALA A 1 158 ? -9.380 5.073 4.121 1.00 94.06 158 ALA A O 1
ATOM 1031 N N . THR A 1 159 ? -10.561 4.518 2.285 1.00 93.81 159 THR A N 1
ATOM 1032 C CA . THR A 1 159 ? -11.408 3.488 2.918 1.00 93.81 159 THR A CA 1
ATOM 1033 C C . THR A 1 159 ? -11.621 2.271 2.016 1.00 93.81 159 THR A C 1
ATOM 1035 O O . THR A 1 159 ? -11.484 2.375 0.800 1.00 93.81 159 THR A O 1
ATOM 1038 N N . HIS A 1 160 ? -11.963 1.121 2.599 1.00 93.12 160 HIS A N 1
ATOM 1039 C CA . HIS A 1 160 ? -12.446 -0.059 1.871 1.00 93.12 160 HIS A CA 1
ATOM 1040 C C . HIS A 1 160 ? -13.463 -0.807 2.743 1.00 93.12 160 HIS A C 1
ATOM 1042 O O . HIS A 1 160 ? -13.158 -1.124 3.896 1.00 93.12 160 HIS A O 1
ATOM 1048 N N . GLY A 1 161 ? -14.662 -1.074 2.218 1.00 91.50 161 GLY A N 1
ATOM 1049 C CA . GLY A 1 161 ? -15.689 -1.872 2.900 1.00 91.50 161 GLY A CA 1
ATOM 1050 C C . GLY A 1 161 ? -15.313 -3.355 2.974 1.00 91.50 161 GLY A C 1
ATOM 1051 O O . GLY A 1 161 ? -14.518 -3.821 2.166 1.00 91.50 161 GLY A O 1
ATOM 1052 N N . ASP A 1 162 ? -15.851 -4.083 3.954 1.00 89.56 162 ASP A N 1
ATOM 1053 C CA . ASP A 1 162 ? -15.861 -5.560 4.019 1.00 89.56 162 ASP A CA 1
ATOM 1054 C C . ASP A 1 162 ? -14.570 -6.297 3.580 1.00 89.56 162 ASP A C 1
ATOM 1056 O O . ASP A 1 162 ? -14.611 -7.309 2.884 1.00 89.56 162 ASP A O 1
ATOM 1060 N N . VAL A 1 163 ? -13.408 -5.820 4.042 1.00 92.50 163 VAL A N 1
ATOM 1061 C CA . VAL A 1 163 ? -12.079 -6.395 3.747 1.00 92.50 163 VAL A CA 1
ATOM 1062 C C . VAL A 1 163 ? -11.973 -7.847 4.225 1.00 92.50 163 VAL A C 1
ATOM 1064 O O . VAL A 1 163 ? -11.412 -8.690 3.530 1.00 92.50 163 VAL A O 1
ATOM 1067 N N . ALA A 1 164 ? -12.522 -8.149 5.407 1.00 93.06 164 ALA A N 1
ATOM 1068 C CA . ALA A 1 164 ? -12.790 -9.514 5.863 1.00 93.06 164 ALA A CA 1
ATOM 1069 C C . ALA A 1 164 ? -13.784 -9.523 7.030 1.00 93.06 164 ALA A C 1
ATOM 1071 O O . ALA A 1 164 ? -13.699 -8.687 7.925 1.00 93.06 164 ALA A O 1
ATOM 1072 N N . GLY A 1 165 ? -14.695 -10.501 7.070 1.00 88.38 165 GLY A N 1
ATOM 1073 C CA . GLY A 1 165 ? -15.494 -10.807 8.268 1.00 88.38 165 GLY A CA 1
ATOM 1074 C C . GLY A 1 165 ? -16.356 -9.659 8.820 1.00 88.38 165 GLY A C 1
ATOM 1075 O O . GLY A 1 165 ? -16.579 -9.611 10.027 1.00 88.38 165 GLY A O 1
ATOM 1076 N N . GLY A 1 166 ? -16.810 -8.726 7.973 1.00 88.56 166 GLY A N 1
ATOM 1077 C CA . GLY A 1 166 ? -17.548 -7.526 8.401 1.00 88.56 166 GLY A CA 1
ATOM 1078 C C . GLY A 1 166 ? -16.667 -6.406 8.976 1.00 88.56 166 GLY A C 1
ATOM 1079 O O . GLY A 1 166 ? -17.166 -5.513 9.666 1.00 88.56 166 GLY A O 1
ATOM 1080 N N . LEU A 1 167 ? -15.351 -6.461 8.738 1.00 93.69 167 LEU A N 1
ATOM 1081 C CA . LEU A 1 167 ? -14.404 -5.393 9.043 1.00 93.69 167 LEU A CA 1
ATOM 1082 C C . LEU A 1 167 ? -14.085 -4.587 7.783 1.00 93.69 167 LEU A C 1
ATOM 1084 O O . LEU A 1 167 ? -13.588 -5.124 6.794 1.00 93.69 167 LEU A O 1
ATOM 1088 N N . SER A 1 168 ? -14.302 -3.279 7.859 1.00 94.38 168 SER A N 1
ATOM 1089 C CA . SER A 1 168 ? -13.802 -2.298 6.892 1.00 94.38 168 SER A CA 1
ATOM 1090 C C . SER A 1 168 ? -12.387 -1.843 7.260 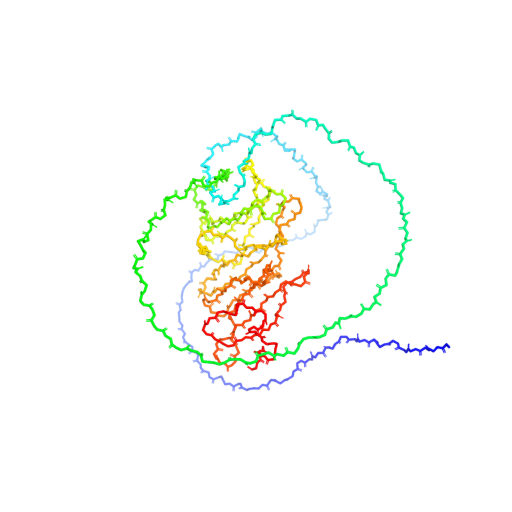1.00 94.38 168 SER A C 1
ATOM 1092 O O . SER A 1 168 ? -11.990 -1.909 8.428 1.00 94.38 168 SER A O 1
ATOM 1094 N N . ALA A 1 169 ? -11.637 -1.326 6.289 1.00 95.44 169 ALA A N 1
ATOM 1095 C CA . ALA A 1 169 ? -10.348 -0.675 6.508 1.00 95.44 169 ALA A CA 1
ATOM 1096 C C . ALA A 1 169 ? -10.434 0.841 6.286 1.00 95.44 169 ALA A C 1
ATOM 1098 O O . ALA A 1 169 ? -11.166 1.313 5.413 1.00 95.44 169 ALA A O 1
ATOM 1099 N N . ALA A 1 170 ? -9.644 1.606 7.042 1.00 94.69 170 ALA A N 1
ATOM 1100 C CA . ALA A 1 170 ? -9.482 3.044 6.845 1.00 94.69 170 ALA A CA 1
ATOM 1101 C C . ALA A 1 170 ? -8.020 3.471 7.033 1.00 94.69 170 ALA A C 1
ATOM 1103 O O . ALA A 1 170 ? -7.406 3.194 8.065 1.00 94.69 170 ALA A O 1
ATOM 1104 N N . LEU A 1 171 ? -7.472 4.177 6.044 1.00 95.50 171 LEU A N 1
ATOM 1105 C CA . LEU A 1 171 ? -6.170 4.835 6.120 1.00 95.50 171 LEU A CA 1
ATOM 1106 C C . LEU A 1 171 ? -6.378 6.279 6.579 1.00 95.50 171 LEU A C 1
ATOM 1108 O O . LEU A 1 171 ? -7.092 7.043 5.928 1.00 95.50 171 LEU A O 1
ATOM 1112 N N . VAL A 1 172 ? -5.738 6.662 7.680 1.00 93.81 172 VAL A N 1
ATOM 1113 C CA . VAL A 1 172 ? -5.887 7.982 8.306 1.00 93.81 172 VAL A CA 1
ATOM 1114 C C . VAL A 1 172 ? -4.517 8.630 8.468 1.00 93.81 172 VAL A C 1
ATOM 1116 O O . VAL A 1 172 ? -3.621 8.034 9.063 1.00 93.81 172 VAL A O 1
ATOM 1119 N N . SER A 1 173 ? -4.336 9.850 7.963 1.00 92.06 173 SER A N 1
ATOM 1120 C CA . SER A 1 173 ? -3.137 10.650 8.233 1.00 92.06 173 SER A CA 1
ATOM 1121 C C . SER A 1 173 ? -3.251 11.383 9.566 1.00 92.06 173 SER A C 1
ATOM 1123 O O . SER A 1 173 ? -4.342 11.783 9.971 1.00 92.06 173 SER A O 1
ATOM 1125 N N . SER A 1 174 ? -2.121 11.579 10.247 1.00 86.50 174 SER A N 1
ATOM 1126 C CA . SER A 1 174 ? -2.021 12.420 11.444 1.00 86.50 174 SER A CA 1
ATOM 1127 C C . SER A 1 174 ? -1.379 13.776 11.116 1.00 86.50 174 SER A C 1
ATOM 1129 O O . SER A 1 174 ? -0.605 13.879 10.152 1.00 86.50 174 SER A O 1
ATOM 1131 N N . PRO A 1 175 ? -1.558 14.805 11.968 1.00 76.38 175 PRO A N 1
ATOM 1132 C CA . PRO A 1 175 ? -0.621 15.926 11.998 1.00 76.38 175 PRO A CA 1
ATOM 1133 C C . PRO A 1 175 ? 0.819 15.397 12.118 1.00 76.38 175 PRO A C 1
ATOM 1135 O O . PRO A 1 175 ? 1.088 14.447 12.859 1.00 76.38 175 PRO A O 1
ATOM 1138 N N . GLY A 1 176 ? 1.747 15.986 11.359 1.00 78.69 176 GLY A N 1
ATOM 1139 C CA . GLY A 1 176 ? 3.139 15.525 11.287 1.00 78.69 176 GLY A CA 1
ATOM 1140 C C . GLY A 1 176 ? 3.428 14.420 10.258 1.00 78.69 176 GLY A C 1
ATOM 1141 O O . GLY A 1 176 ? 4.496 13.819 10.331 1.00 78.69 176 GLY A O 1
ATOM 1142 N N . GLY A 1 177 ? 2.517 14.149 9.314 1.00 81.25 177 GLY A N 1
ATOM 1143 C CA . GLY A 1 177 ? 2.810 13.376 8.092 1.00 81.25 177 GLY A CA 1
ATOM 1144 C C . GLY A 1 177 ? 2.828 11.851 8.240 1.00 81.25 177 GLY A C 1
ATOM 1145 O O . GLY A 1 177 ? 3.114 11.149 7.275 1.00 81.25 177 GLY A O 1
ATOM 1146 N N . ARG A 1 178 ? 2.498 11.323 9.423 1.00 89.81 178 ARG A N 1
ATOM 1147 C CA . ARG A 1 178 ? 2.373 9.877 9.674 1.00 89.81 178 ARG A CA 1
ATOM 1148 C C . ARG A 1 178 ? 1.016 9.371 9.185 1.00 89.81 178 ARG A C 1
ATOM 1150 O O . ARG A 1 178 ? 0.077 10.157 9.066 1.00 89.81 178 ARG A O 1
ATOM 1157 N N . ALA A 1 179 ? 0.888 8.061 8.989 1.00 93.62 179 ALA A N 1
ATOM 1158 C CA . ALA A 1 179 ? -0.402 7.417 8.765 1.00 93.62 179 ALA A CA 1
ATOM 1159 C C . ALA A 1 179 ? -0.645 6.238 9.716 1.00 93.62 179 ALA A C 1
ATOM 1161 O O . ALA A 1 179 ? 0.284 5.564 10.172 1.00 93.62 179 ALA A O 1
ATOM 1162 N N . LEU A 1 180 ? -1.924 6.006 9.992 1.00 94.38 180 LEU A N 1
ATOM 1163 C CA . LEU A 1 180 ? -2.479 4.879 10.725 1.00 94.38 180 LEU A CA 1
ATOM 1164 C C . LEU A 1 180 ? -3.356 4.075 9.767 1.00 94.38 180 LEU A C 1
ATOM 1166 O O . LEU A 1 180 ? -4.167 4.657 9.044 1.00 94.38 180 LEU A O 1
ATOM 1170 N N . LEU A 1 181 ? -3.232 2.752 9.796 1.00 96.31 181 LEU A N 1
ATOM 1171 C CA . LEU A 1 181 ? -4.197 1.853 9.176 1.00 96.31 181 LEU A CA 1
ATOM 1172 C C . LEU A 1 181 ? -5.098 1.280 10.276 1.00 96.31 181 LEU A C 1
ATOM 1174 O O . LEU A 1 181 ? -4.619 0.685 11.247 1.00 96.31 181 LEU A O 1
ATOM 1178 N N . LEU A 1 182 ? -6.399 1.520 10.134 1.00 95.56 182 LEU A N 1
ATOM 1179 C CA . LEU A 1 182 ? -7.454 1.126 11.062 1.00 95.56 182 LEU A CA 1
ATOM 1180 C C . LEU A 1 182 ? -8.275 -0.007 10.455 1.00 95.56 182 LEU A C 1
ATOM 1182 O O . LEU A 1 182 ? -8.551 -0.002 9.257 1.00 95.56 182 LEU A O 1
ATOM 1186 N N . SER A 1 183 ? -8.702 -0.951 11.286 1.00 96.06 183 SER A N 1
ATOM 1187 C CA . SER A 1 183 ? -9.799 -1.875 10.978 1.00 96.06 183 SER A CA 1
ATOM 1188 C C . SER A 1 183 ? -11.008 -1.489 11.825 1.00 96.06 183 SER A C 1
ATOM 1190 O O . SER A 1 183 ? -10.868 -1.109 12.991 1.00 96.06 183 SER A O 1
ATOM 1192 N N . VAL A 1 184 ? -12.196 -1.538 11.235 1.00 92.94 184 VAL A N 1
ATOM 1193 C CA . VAL A 1 184 ? -13.404 -0.906 11.775 1.00 92.94 184 VAL A CA 1
ATOM 1194 C C . VAL A 1 184 ? -14.591 -1.845 11.581 1.00 92.94 184 VAL A C 1
ATOM 1196 O O . VAL A 1 184 ? -14.795 -2.358 10.484 1.00 92.94 184 VAL A O 1
ATOM 1199 N N . ARG A 1 185 ? -15.368 -2.086 12.639 1.00 90.81 185 ARG A N 1
ATOM 1200 C CA . ARG A 1 185 ? -16.617 -2.863 12.576 1.00 90.81 185 ARG A CA 1
ATOM 1201 C C . ARG A 1 185 ? -17.763 -2.006 12.036 1.00 90.81 185 ARG A C 1
ATOM 1203 O O . ARG A 1 185 ? -17.723 -0.782 12.127 1.00 90.81 185 ARG A O 1
ATOM 1210 N N . SER A 1 186 ? -18.830 -2.651 11.572 1.00 85.00 186 SER A N 1
ATOM 1211 C CA . SER A 1 186 ? -20.073 -1.989 11.142 1.00 85.00 186 SER A CA 1
ATOM 1212 C C . SER A 1 186 ? -20.749 -1.118 12.218 1.00 85.00 186 SER A C 1
ATOM 1214 O O . SER A 1 186 ? -21.522 -0.228 11.877 1.00 85.00 186 SER A O 1
ATOM 1216 N N . ASP A 1 187 ? -20.432 -1.309 13.505 1.00 82.94 187 ASP A N 1
ATOM 1217 C CA . ASP A 1 187 ? -20.884 -0.455 14.618 1.00 82.94 187 ASP A CA 1
ATOM 1218 C C . ASP A 1 187 ? -20.027 0.814 14.839 1.00 82.94 187 ASP A C 1
ATOM 1220 O O . ASP A 1 187 ? -20.298 1.596 15.752 1.00 82.94 187 ASP A O 1
ATOM 1224 N N . GLY A 1 188 ? -18.986 1.029 14.026 1.00 80.06 188 GLY A N 1
ATOM 1225 C CA . GLY A 1 188 ? -18.041 2.145 14.150 1.00 80.06 188 GLY A CA 1
ATOM 1226 C C . GLY A 1 188 ? -16.912 1.942 15.158 1.00 80.06 188 GLY A C 1
ATOM 1227 O O . GLY A 1 188 ? -16.016 2.788 15.257 1.00 80.06 188 GLY A O 1
ATOM 1228 N N . THR A 1 189 ? -16.886 0.819 15.880 1.00 86.19 189 THR A N 1
ATOM 1229 C CA . THR A 1 189 ? -15.779 0.511 16.787 1.00 86.19 189 THR A CA 1
ATOM 1230 C C . THR A 1 189 ? -14.533 0.082 16.015 1.00 86.19 189 THR A C 1
ATOM 1232 O O . THR A 1 189 ? -14.569 -0.759 15.113 1.00 86.19 189 THR A O 1
ATOM 1235 N N . VAL A 1 190 ? -13.384 0.630 16.412 1.00 90.12 190 VAL A N 1
ATOM 1236 C CA . VAL A 1 190 ? -12.081 0.183 15.910 1.00 90.12 190 VAL A CA 1
ATOM 1237 C C . VAL A 1 190 ? -11.810 -1.237 16.427 1.00 90.12 190 VAL A C 1
ATOM 1239 O O . VAL A 1 190 ? -11.944 -1.524 17.621 1.00 90.12 190 VAL A O 1
ATOM 1242 N N . ALA A 1 191 ? -11.453 -2.148 15.526 1.00 92.38 191 ALA A N 1
ATOM 1243 C CA . ALA A 1 191 ? -11.048 -3.514 15.850 1.00 92.38 191 ALA A CA 1
ATOM 1244 C C . ALA A 1 191 ? -9.533 -3.627 16.075 1.00 92.38 191 ALA A C 1
ATOM 1246 O O . ALA A 1 191 ? -9.100 -4.372 16.953 1.00 92.38 191 ALA A O 1
ATOM 1247 N N . GLY A 1 192 ? -8.744 -2.846 15.338 1.00 94.06 192 GLY A N 1
ATOM 1248 C CA . GLY A 1 192 ? -7.290 -2.842 15.400 1.00 94.06 192 GLY A CA 1
ATOM 1249 C C . GLY A 1 192 ? -6.675 -1.623 14.713 1.00 94.06 192 GLY A C 1
ATOM 1250 O O . GLY A 1 192 ? -7.310 -0.932 13.915 1.00 94.06 192 GLY A O 1
ATOM 1251 N N . VAL A 1 193 ? -5.416 -1.353 15.055 1.00 94.38 193 VAL A N 1
ATOM 1252 C CA . VAL A 1 193 ? -4.629 -0.206 14.581 1.00 94.38 193 VAL A CA 1
ATOM 1253 C C . VAL A 1 193 ? -3.201 -0.665 14.311 1.00 94.38 193 VAL A C 1
ATOM 1255 O O . VAL A 1 193 ? -2.636 -1.409 15.114 1.00 94.38 193 VAL A O 1
ATOM 1258 N N . ILE A 1 194 ? -2.589 -0.170 13.238 1.00 95.50 194 ILE A N 1
ATOM 1259 C CA . ILE A 1 194 ? -1.133 -0.200 13.059 1.00 95.50 194 ILE A CA 1
ATOM 1260 C C . ILE A 1 194 ? -0.631 1.149 12.530 1.00 95.50 194 ILE A C 1
ATOM 1262 O O . ILE A 1 194 ? -1.306 1.820 11.752 1.00 95.50 194 ILE A O 1
ATOM 1266 N N . ASN A 1 195 ? 0.567 1.551 12.955 1.00 94.31 195 ASN A N 1
ATOM 1267 C CA . ASN A 1 195 ? 1.283 2.668 12.336 1.00 94.31 195 ASN A CA 1
ATOM 1268 C C . ASN A 1 195 ? 1.814 2.228 10.965 1.00 94.31 195 ASN A C 1
ATOM 1270 O O . ASN A 1 195 ? 2.386 1.145 10.867 1.00 94.31 195 ASN A O 1
ATOM 1274 N N . VAL A 1 196 ? 1.731 3.085 9.948 1.00 95.06 196 VAL A N 1
ATOM 1275 C CA . VAL A 1 196 ? 2.452 2.900 8.679 1.00 95.06 196 VAL A CA 1
ATOM 1276 C C . VAL A 1 196 ? 3.802 3.627 8.805 1.00 95.06 196 VAL A C 1
ATOM 1278 O O . VAL A 1 196 ? 3.823 4.858 8.793 1.00 95.06 196 VAL A O 1
ATOM 1281 N N . PRO A 1 197 ? 4.938 2.924 9.000 1.00 89.94 197 PRO A N 1
ATOM 1282 C CA . PRO A 1 197 ? 6.160 3.555 9.510 1.00 89.94 197 PRO A CA 1
ATOM 1283 C C . PRO A 1 197 ? 7.068 4.151 8.425 1.00 89.94 197 PRO A C 1
ATOM 1285 O O . PRO A 1 197 ? 8.020 4.851 8.757 1.00 89.94 197 PRO A O 1
ATOM 1288 N N . TYR A 1 198 ? 6.811 3.846 7.150 1.00 87.06 198 TYR A N 1
ATOM 1289 C CA . TYR A 1 198 ? 7.785 4.010 6.066 1.00 87.06 198 TYR A CA 1
ATOM 1290 C C . TYR A 1 198 ? 7.754 5.376 5.357 1.00 87.06 198 TYR A C 1
ATOM 1292 O O . TYR A 1 198 ? 8.747 5.764 4.745 1.00 87.06 198 TYR A O 1
ATOM 1300 N N . GLY A 1 199 ? 6.628 6.095 5.412 1.00 91.19 199 GLY A N 1
ATOM 1301 C CA . GLY A 1 199 ? 6.422 7.367 4.706 1.00 91.19 199 GLY A CA 1
ATOM 1302 C C . GLY A 1 199 ? 6.644 8.605 5.575 1.00 91.19 199 GLY A C 1
ATOM 1303 O O . GLY A 1 199 ? 6.317 8.616 6.761 1.00 91.19 199 GLY A O 1
ATOM 1304 N N . ALA A 1 200 ? 7.163 9.665 4.953 1.00 93.94 200 ALA A N 1
ATOM 1305 C CA . ALA A 1 200 ? 7.190 11.024 5.497 1.00 93.94 200 ALA A CA 1
ATOM 1306 C C . ALA A 1 200 ? 5.903 11.807 5.159 1.00 93.94 200 ALA A C 1
ATOM 1308 O O . ALA A 1 200 ? 5.557 12.766 5.851 1.00 93.94 200 ALA A O 1
ATOM 1309 N N . SER A 1 201 ? 5.195 11.395 4.105 1.00 95.12 201 SER A N 1
ATOM 1310 C CA . SE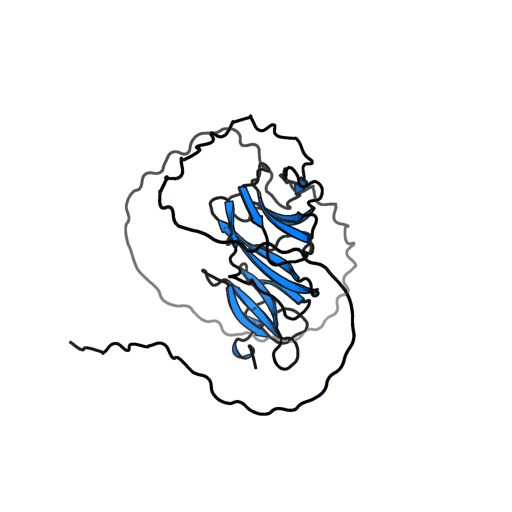R A 1 201 ? 3.816 11.787 3.815 1.00 95.12 201 SER A CA 1
ATOM 1311 C C . SER A 1 201 ? 3.076 10.664 3.078 1.00 95.12 201 SER A C 1
ATOM 1313 O O . SER A 1 201 ? 3.686 9.714 2.580 1.00 95.12 201 SER A O 1
ATOM 1315 N N . PHE A 1 202 ? 1.747 10.768 3.032 1.00 96.12 202 PHE A N 1
ATOM 1316 C CA . PHE A 1 202 ? 0.850 9.773 2.446 1.00 96.12 202 PHE A CA 1
ATOM 1317 C C . PHE A 1 202 ? -0.214 10.498 1.606 1.00 96.12 202 PHE A C 1
ATOM 1319 O O . PHE A 1 202 ? -0.984 11.279 2.173 1.00 96.12 202 PHE A O 1
ATOM 1326 N N . PRO A 1 203 ? -0.244 10.319 0.273 1.00 94.31 203 PRO A N 1
ATOM 1327 C CA . PRO A 1 203 ? -1.260 10.926 -0.579 1.00 94.31 203 PRO A CA 1
ATOM 1328 C C . PRO A 1 203 ? -2.611 10.209 -0.432 1.00 94.31 203 PRO A C 1
ATOM 1330 O O . PRO A 1 203 ? -2.668 9.006 -0.188 1.00 94.31 203 PRO A O 1
ATOM 1333 N N . THR A 1 204 ? -3.706 10.943 -0.638 1.00 94.12 204 THR A N 1
ATOM 1334 C CA . THR A 1 204 ? -5.041 10.368 -0.866 1.00 94.12 204 THR A CA 1
ATOM 1335 C C . THR A 1 204 ? -5.019 9.521 -2.148 1.00 94.12 204 THR A C 1
ATOM 1337 O O . THR A 1 204 ? -4.709 10.072 -3.208 1.00 94.12 204 THR A O 1
ATOM 1340 N N . PRO A 1 205 ? -5.340 8.214 -2.096 1.00 93.25 205 PRO A N 1
ATOM 1341 C CA . PRO A 1 205 ? -5.462 7.380 -3.288 1.00 93.25 205 PRO A CA 1
ATOM 1342 C C . PRO A 1 205 ? -6.599 7.844 -4.216 1.00 93.25 205 PRO A C 1
ATOM 1344 O O . PRO A 1 205 ? -7.538 8.505 -3.757 1.00 93.25 205 PRO A O 1
ATOM 1347 N N . PRO A 1 206 ? -6.575 7.474 -5.511 1.00 87.25 206 PRO A N 1
ATOM 1348 C CA . PRO A 1 206 ? -7.664 7.763 -6.440 1.00 87.25 206 PRO A CA 1
ATOM 1349 C C . PRO A 1 206 ? -9.033 7.336 -5.887 1.00 87.25 206 PRO A C 1
ATOM 1351 O O . PRO A 1 206 ? -9.197 6.234 -5.369 1.00 87.25 206 PRO A O 1
ATOM 1354 N N . GLY A 1 207 ? -10.016 8.237 -5.957 1.00 87.50 207 GLY A N 1
ATOM 1355 C CA . GLY A 1 207 ? -11.372 8.006 -5.439 1.00 87.50 207 GLY A CA 1
ATOM 1356 C C . GLY A 1 207 ? -11.501 7.903 -3.911 1.00 87.50 207 GLY A C 1
ATOM 1357 O O . GLY A 1 207 ? -12.615 7.732 -3.429 1.00 87.50 207 GLY A O 1
ATOM 1358 N N . GLY A 1 208 ? -10.411 8.006 -3.138 1.00 89.19 208 GLY A N 1
ATOM 1359 C CA . GLY A 1 208 ? -10.436 7.752 -1.692 1.00 89.19 208 GLY A CA 1
ATOM 1360 C C . GLY A 1 208 ? -10.616 6.270 -1.329 1.00 89.19 208 GLY A C 1
ATOM 1361 O O . GLY A 1 208 ? -11.004 5.959 -0.202 1.00 89.19 208 GLY A O 1
ATOM 1362 N N . VAL A 1 209 ? -10.337 5.353 -2.261 1.00 92.75 209 VAL A N 1
ATOM 1363 C CA . VAL A 1 209 ? -10.427 3.904 -2.034 1.00 92.75 209 VAL A CA 1
ATOM 1364 C C . VAL A 1 209 ? -9.059 3.361 -1.620 1.00 92.75 209 VAL A C 1
ATOM 1366 O O . VAL A 1 209 ? -8.048 3.625 -2.270 1.00 92.75 209 VAL A O 1
ATOM 1369 N N . LEU A 1 210 ? -9.008 2.606 -0.523 1.00 95.31 210 LEU A N 1
ATOM 1370 C CA . LEU A 1 210 ? -7.806 1.890 -0.104 1.00 95.31 210 LEU A CA 1
ATOM 1371 C C . LEU A 1 210 ? -7.715 0.596 -0.911 1.00 95.31 210 LEU A C 1
ATOM 1373 O O . LEU A 1 210 ? -8.624 -0.220 -0.846 1.00 95.31 210 LEU A O 1
ATOM 1377 N N . ALA A 1 211 ? -6.634 0.389 -1.659 1.00 96.12 211 ALA A N 1
ATOM 1378 C CA . ALA A 1 211 ? -6.486 -0.817 -2.466 1.00 96.12 211 ALA A CA 1
ATOM 1379 C C . ALA A 1 211 ? -6.273 -2.053 -1.573 1.00 96.12 211 ALA A C 1
ATOM 1381 O O . ALA A 1 211 ? -5.235 -2.170 -0.913 1.00 96.12 211 ALA A O 1
ATOM 1382 N N . CYS A 1 212 ? -7.247 -2.963 -1.572 1.00 96.69 212 CYS A N 1
ATOM 1383 C CA . CYS A 1 212 ? -7.218 -4.232 -0.851 1.00 96.69 212 CYS A CA 1
ATOM 1384 C C . CYS A 1 212 ? -7.592 -5.402 -1.778 1.00 96.69 212 CYS A C 1
ATOM 1386 O O . CYS A 1 212 ? -8.223 -5.186 -2.811 1.00 96.69 212 CYS A O 1
ATOM 1388 N N . ASP A 1 213 ? -7.209 -6.630 -1.418 1.00 95.44 213 ASP A N 1
ATOM 1389 C CA . ASP A 1 213 ? -7.589 -7.857 -2.130 1.00 95.44 213 ASP A CA 1
ATOM 1390 C C . ASP A 1 213 ? -8.562 -8.743 -1.333 1.00 95.44 213 ASP A C 1
ATOM 1392 O O . ASP A 1 213 ? -8.777 -8.572 -0.130 1.00 95.44 213 ASP A O 1
ATOM 1396 N N . GLY A 1 214 ? -9.129 -9.745 -2.013 1.00 92.88 214 GLY A N 1
ATOM 1397 C CA . GLY A 1 214 ? -10.020 -10.744 -1.410 1.00 92.88 214 GLY A CA 1
ATOM 1398 C C . GLY A 1 214 ? -9.337 -11.720 -0.438 1.00 92.88 214 GLY A C 1
ATOM 1399 O O . GLY A 1 214 ? -9.965 -12.689 -0.013 1.00 92.88 214 GLY A O 1
ATOM 1400 N N . GLN A 1 215 ? -8.060 -11.506 -0.100 1.00 94.19 215 GLN A N 1
ATOM 1401 C CA . GLN A 1 215 ? -7.327 -12.231 0.944 1.00 94.19 215 GLN A CA 1
ATOM 1402 C C . GLN A 1 215 ? -7.057 -11.353 2.180 1.00 94.19 215 GLN A C 1
ATOM 1404 O O . GLN A 1 215 ? -6.278 -11.739 3.053 1.00 94.19 215 GLN A O 1
ATOM 1409 N N . ALA A 1 216 ? -7.726 -10.198 2.273 1.00 96.19 216 ALA A N 1
ATOM 1410 C CA . ALA A 1 216 ? -7.603 -9.228 3.357 1.00 96.19 216 ALA A CA 1
ATOM 1411 C C . ALA A 1 216 ? -6.220 -8.555 3.457 1.00 96.19 216 ALA A C 1
ATOM 1413 O O . ALA A 1 216 ? -5.834 -8.053 4.522 1.00 96.19 216 ALA A O 1
ATOM 1414 N N . HIS A 1 217 ? -5.467 -8.520 2.353 1.00 97.44 217 HIS A N 1
ATOM 1415 C CA . HIS A 1 217 ? -4.293 -7.664 2.228 1.00 97.44 217 HIS A CA 1
ATOM 1416 C C . HIS A 1 217 ? -4.712 -6.275 1.745 1.00 97.44 217 HIS A C 1
ATOM 1418 O O . HIS A 1 217 ? -5.512 -6.164 0.825 1.00 97.44 217 HIS A O 1
ATOM 1424 N N . CYS A 1 218 ? -4.124 -5.217 2.299 1.00 98.06 218 CYS A N 1
ATOM 1425 C CA . CYS A 1 218 ? -4.282 -3.840 1.834 1.00 98.06 218 CYS A CA 1
ATOM 1426 C C . CYS A 1 218 ? -2.916 -3.186 1.608 1.00 98.06 218 CYS A C 1
ATOM 1428 O O . CYS A 1 218 ? -1.989 -3.383 2.401 1.00 98.06 218 CYS A O 1
ATOM 1430 N N . ALA A 1 219 ? -2.796 -2.377 0.557 1.00 98.00 219 ALA A N 1
ATOM 1431 C CA . ALA A 1 219 ? -1.592 -1.619 0.235 1.00 98.00 219 ALA A CA 1
ATOM 1432 C C . ALA A 1 219 ? -1.738 -0.129 0.559 1.00 98.00 219 ALA A C 1
ATOM 1434 O O . ALA A 1 219 ? -2.781 0.485 0.345 1.00 98.00 219 ALA A O 1
ATOM 1435 N N . VAL A 1 220 ? -0.645 0.467 1.034 1.00 97.94 220 VAL A N 1
ATOM 1436 C CA . VAL A 1 220 ? -0.521 1.893 1.337 1.00 97.94 220 VAL A CA 1
ATOM 1437 C C . VAL A 1 220 ? 0.682 2.454 0.587 1.00 97.94 220 VAL A C 1
ATOM 1439 O O . VAL A 1 220 ? 1.822 2.043 0.827 1.00 97.94 220 VAL A O 1
ATOM 1442 N N . GLN A 1 221 ? 0.420 3.418 -0.295 1.00 97.81 221 GLN A N 1
ATOM 1443 C CA . GLN A 1 221 ? 1.446 4.232 -0.939 1.00 97.81 221 GLN A CA 1
ATOM 1444 C C . GLN A 1 221 ? 1.855 5.388 -0.023 1.00 97.81 221 GLN A C 1
ATOM 1446 O O . GLN A 1 221 ? 1.008 6.068 0.556 1.00 97.81 221 GLN A O 1
ATOM 1451 N N . GLY A 1 222 ? 3.159 5.616 0.094 1.00 96.94 222 GLY A N 1
ATOM 1452 C CA . GLY A 1 222 ? 3.743 6.742 0.816 1.00 96.94 222 GLY A CA 1
ATOM 1453 C C . GLY A 1 222 ? 4.823 7.436 -0.009 1.00 96.94 222 GLY A C 1
ATOM 1454 O O . GLY A 1 222 ? 5.206 6.970 -1.084 1.00 96.94 222 GLY A O 1
ATOM 1455 N N . VAL A 1 223 ? 5.325 8.551 0.513 1.00 97.12 223 VAL A N 1
ATOM 1456 C CA . VAL A 1 223 ? 6.426 9.322 -0.076 1.00 97.12 223 VAL A CA 1
ATOM 1457 C C . VAL A 1 223 ? 7.520 9.513 0.976 1.00 97.12 223 VAL A C 1
ATOM 1459 O O . VAL A 1 223 ? 7.237 9.818 2.138 1.00 97.12 223 VAL A O 1
ATOM 1462 N N . GLN A 1 224 ? 8.773 9.286 0.587 1.00 95.81 224 GLN A N 1
ATOM 1463 C CA . GLN A 1 224 ? 9.969 9.479 1.407 1.00 95.81 224 GLN A CA 1
ATOM 1464 C C . GLN A 1 224 ? 10.328 10.971 1.514 1.00 95.81 224 GLN A C 1
ATOM 1466 O O . GLN A 1 224 ? 9.848 11.809 0.752 1.00 95.81 224 GLN A O 1
ATOM 1471 N N . SER A 1 225 ? 11.182 11.336 2.472 1.00 95.00 225 SER A N 1
ATOM 1472 C CA . SER A 1 225 ? 11.559 12.738 2.724 1.00 95.00 225 SER A CA 1
ATOM 1473 C C . SER A 1 225 ? 12.382 13.396 1.605 1.00 95.00 225 SER A C 1
ATOM 1475 O O . SER A 1 225 ? 12.562 14.611 1.627 1.00 95.00 225 SER A O 1
ATOM 1477 N N . ASP A 1 226 ? 12.863 12.618 0.635 1.00 95.25 226 ASP A N 1
ATOM 1478 C CA . ASP A 1 226 ? 13.528 13.071 -0.593 1.00 95.25 226 ASP A CA 1
ATOM 1479 C C . ASP A 1 226 ? 12.589 13.113 -1.819 1.00 95.25 226 ASP A C 1
ATOM 1481 O O . ASP A 1 226 ? 13.030 13.429 -2.922 1.00 95.25 226 ASP A O 1
ATOM 1485 N N . GLY A 1 227 ? 11.296 12.824 -1.631 1.00 96.19 227 GLY A N 1
ATOM 1486 C CA . GLY A 1 227 ? 10.276 12.829 -2.681 1.00 96.19 227 GLY A CA 1
ATOM 1487 C C . GLY A 1 227 ? 10.081 11.495 -3.405 1.00 96.19 227 GLY A C 1
ATOM 1488 O O . GLY A 1 227 ? 9.171 11.400 -4.228 1.00 96.19 227 GLY A O 1
ATOM 1489 N N . ARG A 1 228 ? 10.873 10.454 -3.108 1.00 97.25 228 ARG A N 1
ATOM 1490 C CA . ARG A 1 228 ? 10.700 9.138 -3.746 1.00 97.25 228 ARG A CA 1
ATOM 1491 C C . ARG A 1 228 ? 9.467 8.406 -3.219 1.00 97.25 228 ARG A C 1
ATOM 1493 O O . ARG A 1 228 ? 9.146 8.482 -2.035 1.00 97.25 228 ARG A O 1
ATOM 1500 N N . ALA A 1 229 ? 8.773 7.678 -4.085 1.00 97.75 229 ALA A N 1
ATOM 1501 C CA . ALA A 1 229 ? 7.622 6.872 -3.701 1.00 97.75 229 ALA A CA 1
ATOM 1502 C C . ALA A 1 229 ? 8.041 5.593 -2.963 1.00 97.75 229 ALA A C 1
ATOM 1504 O O . ALA A 1 229 ? 9.146 5.074 -3.132 1.00 97.75 229 ALA A O 1
ATOM 1505 N N . LEU A 1 230 ? 7.118 5.050 -2.176 1.00 97.38 230 LEU A N 1
ATOM 1506 C CA . LEU A 1 230 ? 7.208 3.706 -1.618 1.00 97.38 230 LEU A CA 1
ATOM 1507 C C . LEU A 1 230 ? 5.824 3.061 -1.554 1.00 97.38 230 LEU A C 1
ATOM 1509 O O . LEU A 1 230 ? 4.812 3.754 -1.415 1.00 97.38 230 LEU A O 1
ATOM 1513 N N . LEU A 1 231 ? 5.791 1.734 -1.571 1.00 98.25 231 LEU A N 1
ATOM 1514 C CA . LEU A 1 231 ? 4.614 0.944 -1.229 1.00 98.25 231 LEU A CA 1
ATOM 1515 C C . LEU A 1 231 ? 4.884 0.149 0.046 1.00 98.25 231 LEU A C 1
ATOM 1517 O O . LEU A 1 231 ? 6.012 -0.251 0.330 1.00 98.25 231 LEU A O 1
ATOM 1521 N N . SER A 1 232 ? 3.827 -0.098 0.804 1.00 97.81 232 SER A N 1
ATOM 1522 C CA . SER A 1 232 ? 3.806 -0.991 1.962 1.00 97.81 232 SER A CA 1
ATOM 1523 C C . SER A 1 232 ? 2.495 -1.774 1.955 1.00 97.81 232 SER A C 1
ATOM 1525 O O . SER A 1 232 ? 1.503 -1.294 1.411 1.00 97.81 232 SER A O 1
ATOM 1527 N N . ALA A 1 233 ? 2.487 -2.980 2.513 1.00 97.88 233 ALA A N 1
ATOM 1528 C CA . ALA A 1 233 ? 1.338 -3.876 2.510 1.00 97.88 233 ALA A CA 1
ATOM 1529 C C . ALA A 1 233 ? 1.087 -4.480 3.896 1.00 97.88 233 ALA A C 1
ATOM 1531 O O . ALA A 1 233 ? 2.017 -4.800 4.646 1.00 97.88 233 ALA A O 1
ATOM 1532 N N . PHE A 1 234 ? -0.189 -4.656 4.222 1.00 98.00 234 PHE A N 1
ATOM 1533 C CA . PHE A 1 234 ? -0.671 -5.083 5.531 1.00 98.00 234 PHE A CA 1
ATOM 1534 C C . PHE A 1 234 ? -1.741 -6.161 5.366 1.00 98.00 234 PHE A C 1
ATOM 1536 O O . PHE A 1 234 ? -2.643 -6.001 4.557 1.00 98.00 234 PHE A O 1
ATOM 1543 N N . ALA A 1 235 ? -1.658 -7.239 6.142 1.00 97.50 235 ALA A N 1
ATOM 1544 C CA . ALA A 1 235 ? -2.709 -8.247 6.249 1.00 97.50 235 ALA A CA 1
ATOM 1545 C C . ALA A 1 235 ? -3.591 -7.955 7.465 1.00 97.50 235 ALA A C 1
ATOM 1547 O O . ALA A 1 235 ? -3.061 -7.703 8.554 1.00 97.50 235 ALA A O 1
ATOM 1548 N N . LEU A 1 236 ? -4.906 -8.043 7.301 1.00 97.56 236 LEU A N 1
ATOM 1549 C CA . LEU A 1 236 ? -5.849 -8.112 8.413 1.00 97.56 236 LEU A CA 1
ATOM 1550 C C . LEU A 1 236 ? -5.887 -9.552 8.955 1.00 97.56 236 LEU A C 1
ATOM 1552 O O . LEU A 1 236 ? -5.892 -10.510 8.185 1.00 97.56 236 LEU A O 1
ATOM 1556 N N . THR A 1 237 ? -5.876 -9.726 10.275 1.00 95.81 237 THR A N 1
ATOM 1557 C CA . THR A 1 237 ? -6.049 -11.036 10.924 1.00 95.81 237 THR A CA 1
ATOM 1558 C C . THR A 1 237 ? -7.510 -11.283 11.291 1.00 95.81 237 THR A C 1
ATOM 1560 O O . THR A 1 237 ? -8.277 -10.339 11.464 1.00 95.81 237 THR A O 1
ATOM 1563 N N . ASP A 1 238 ? -7.876 -12.543 11.539 1.00 91.75 238 ASP A N 1
ATOM 1564 C CA . ASP A 1 238 ? -9.227 -12.949 11.979 1.00 91.75 238 ASP A CA 1
ATOM 1565 C C . ASP A 1 238 ? -9.679 -12.261 13.287 1.00 91.75 238 ASP A C 1
ATOM 1567 O O . ASP A 1 238 ? -10.865 -12.127 13.572 1.00 91.75 238 ASP A O 1
ATOM 1571 N N . THR A 1 239 ? -8.722 -11.799 14.099 1.00 91.25 239 THR A N 1
ATOM 1572 C CA . THR A 1 239 ? -8.950 -11.006 15.320 1.00 91.25 239 THR A CA 1
ATOM 1573 C C . THR A 1 239 ? -9.171 -9.510 15.058 1.00 91.25 239 THR A C 1
ATOM 1575 O O . THR A 1 239 ? -9.362 -8.745 16.003 1.00 91.25 239 THR A O 1
ATOM 1578 N N . GLY A 1 240 ? -9.110 -9.076 13.799 1.00 94.38 240 GLY A N 1
ATOM 1579 C CA . GLY A 1 240 ? -9.176 -7.682 13.375 1.00 94.38 240 GLY A CA 1
ATOM 1580 C C . GLY A 1 240 ? -7.890 -6.879 13.583 1.00 94.38 240 GLY A C 1
ATOM 1581 O O . GLY A 1 240 ? -7.921 -5.662 13.423 1.00 94.38 240 GLY A O 1
ATOM 1582 N N . ALA A 1 241 ? -6.761 -7.503 13.928 1.00 96.94 241 ALA A N 1
ATOM 1583 C CA . ALA A 1 241 ? -5.481 -6.807 14.054 1.00 96.94 241 ALA A CA 1
ATOM 1584 C C . ALA A 1 241 ? -4.759 -6.715 12.699 1.00 96.94 241 ALA A C 1
ATOM 1586 O O . ALA A 1 241 ? -4.882 -7.598 11.856 1.00 96.94 241 ALA A O 1
ATOM 1587 N N . TRP A 1 242 ? -3.961 -5.668 12.492 1.00 97.62 242 TRP A N 1
ATOM 1588 C CA . TRP A 1 242 ? -3.132 -5.545 11.291 1.00 97.62 242 TRP A CA 1
ATOM 1589 C C . TRP A 1 242 ? -1.730 -6.113 11.511 1.00 97.62 242 TRP A C 1
ATOM 1591 O O . TRP A 1 242 ? -1.099 -5.879 12.544 1.00 97.62 242 TRP A O 1
ATOM 1601 N N . ARG A 1 243 ? -1.208 -6.799 10.494 1.00 96.19 243 ARG A N 1
ATOM 1602 C CA . ARG A 1 243 ? 0.168 -7.298 10.412 1.00 96.19 243 ARG A CA 1
ATOM 1603 C C . ARG A 1 243 ? 0.847 -6.699 9.185 1.00 96.19 243 ARG A C 1
ATOM 1605 O O . ARG A 1 243 ? 0.376 -6.898 8.072 1.00 96.19 243 ARG A O 1
ATOM 1612 N N . ASN A 1 244 ? 1.982 -6.028 9.364 1.00 95.81 244 ASN A N 1
ATOM 1613 C CA . ASN A 1 244 ? 2.847 -5.643 8.246 1.00 95.81 244 ASN A CA 1
ATOM 1614 C C . ASN A 1 244 ? 3.342 -6.900 7.500 1.00 95.81 244 ASN A C 1
ATOM 1616 O O . ASN A 1 244 ? 3.881 -7.813 8.128 1.00 95.81 244 ASN A O 1
ATOM 1620 N N . ILE A 1 245 ? 3.153 -6.948 6.180 1.00 96.31 245 ILE A N 1
ATOM 1621 C CA . ILE A 1 245 ? 3.607 -8.031 5.285 1.00 96.31 245 ILE A CA 1
ATOM 1622 C C . ILE A 1 245 ? 4.576 -7.529 4.199 1.00 96.31 245 ILE A C 1
ATOM 1624 O O . ILE A 1 245 ? 4.912 -8.264 3.271 1.00 96.31 245 ILE A O 1
ATOM 1628 N N . SER A 1 246 ? 5.063 -6.292 4.332 1.00 94.00 246 SER A N 1
ATOM 1629 C CA . SER A 1 246 ? 6.004 -5.656 3.397 1.00 94.00 246 SER A CA 1
ATOM 1630 C C . SER A 1 246 ? 7.444 -6.186 3.496 1.00 94.00 246 SER A C 1
ATOM 1632 O O . SER A 1 246 ? 8.296 -5.782 2.713 1.00 94.00 246 SER A O 1
ATOM 1634 N N . GLY A 1 247 ? 7.742 -7.044 4.477 1.00 86.81 247 GLY A N 1
ATOM 1635 C CA . GLY A 1 247 ? 9.114 -7.301 4.925 1.00 86.81 247 GLY A CA 1
ATOM 1636 C C . GLY A 1 247 ? 9.634 -6.180 5.832 1.00 86.81 247 GLY A C 1
ATOM 1637 O O . GLY A 1 247 ? 8.845 -5.408 6.380 1.00 86.81 247 GLY A O 1
ATOM 1638 N N . ASP A 1 248 ? 10.955 -6.106 6.000 1.00 83.38 248 ASP A N 1
ATOM 1639 C CA . ASP A 1 248 ? 11.596 -5.175 6.936 1.00 83.38 248 ASP A CA 1
ATOM 1640 C C . ASP A 1 248 ? 11.513 -3.709 6.462 1.00 83.38 248 ASP A C 1
ATOM 1642 O O . ASP A 1 248 ? 11.006 -2.858 7.194 1.00 83.38 248 ASP A O 1
ATOM 1646 N N . ASP A 1 249 ? 11.923 -3.428 5.218 1.00 84.00 249 ASP A N 1
ATOM 1647 C CA . ASP A 1 249 ? 12.097 -2.069 4.660 1.00 84.00 249 ASP A CA 1
ATOM 1648 C C . ASP A 1 249 ? 10.969 -1.606 3.708 1.00 84.00 249 ASP A C 1
ATOM 1650 O O . ASP A 1 249 ? 11.027 -0.509 3.147 1.00 84.00 249 ASP A O 1
ATOM 1654 N N . ALA A 1 250 ? 9.935 -2.435 3.531 1.00 94.94 250 ALA A N 1
ATOM 1655 C CA . ALA A 1 250 ? 8.884 -2.283 2.521 1.00 94.94 250 ALA A CA 1
ATOM 1656 C C . ALA A 1 250 ? 9.409 -2.206 1.069 1.00 94.94 250 ALA A C 1
ATOM 1658 O O . ALA A 1 250 ? 10.442 -2.794 0.751 1.00 94.94 250 ALA A O 1
ATOM 1659 N N . PHE A 1 251 ? 8.670 -1.552 0.163 1.00 97.12 251 PHE A N 1
ATOM 1660 C CA . PHE A 1 251 ? 8.985 -1.486 -1.269 1.00 97.12 251 PHE A CA 1
ATOM 1661 C C . PHE A 1 251 ? 9.293 -0.033 -1.675 1.00 97.12 251 PHE A C 1
ATOM 1663 O O . PHE A 1 251 ? 8.394 0.681 -2.128 1.00 97.12 251 PHE A O 1
ATOM 1670 N N . PRO A 1 252 ? 10.527 0.459 -1.471 1.00 96.44 252 PRO A N 1
ATOM 1671 C CA . PRO A 1 252 ? 10.931 1.787 -1.926 1.00 96.44 252 PRO A CA 1
ATOM 1672 C C . PRO A 1 252 ? 11.112 1.825 -3.451 1.00 96.44 252 PRO A C 1
ATOM 1674 O O . PRO A 1 252 ? 11.585 0.862 -4.048 1.00 96.44 252 PRO A O 1
ATOM 1677 N N . SER A 1 253 ? 10.804 2.965 -4.072 1.00 96.69 253 SER A N 1
ATOM 1678 C CA . SER A 1 253 ? 11.252 3.292 -5.430 1.00 96.69 253 SER A CA 1
ATOM 1679 C C . SER A 1 253 ? 12.527 4.142 -5.395 1.00 96.69 253 SER A C 1
ATOM 1681 O O . SER A 1 253 ? 12.807 4.852 -4.424 1.00 96.69 253 SER A O 1
ATOM 1683 N N . VAL A 1 254 ? 13.292 4.128 -6.488 1.00 95.31 254 VAL A N 1
ATOM 1684 C CA . VAL A 1 254 ? 14.348 5.122 -6.761 1.00 95.31 254 VAL A CA 1
ATOM 1685 C C . VAL A 1 254 ? 13.800 6.437 -7.346 1.00 95.31 254 VAL A C 1
ATOM 1687 O O . VAL A 1 254 ? 14.548 7.400 -7.488 1.00 95.31 254 VAL A O 1
ATOM 1690 N N . THR A 1 255 ? 12.502 6.501 -7.662 1.00 95.25 255 THR A N 1
ATOM 1691 C CA . THR A 1 255 ? 11.819 7.648 -8.291 1.00 95.25 255 THR A CA 1
ATOM 1692 C C . THR A 1 255 ? 10.610 8.110 -7.469 1.00 95.25 255 THR A C 1
ATOM 1694 O O . THR A 1 255 ? 10.276 7.506 -6.453 1.00 95.25 255 THR A O 1
ATOM 1697 N N . ASP A 1 256 ? 9.905 9.142 -7.931 1.00 96.06 256 ASP A N 1
ATOM 1698 C CA . ASP A 1 256 ? 8.585 9.560 -7.438 1.00 96.06 256 ASP A CA 1
ATOM 1699 C C . ASP A 1 256 ? 7.435 8.603 -7.839 1.00 96.06 256 ASP A C 1
ATOM 1701 O O . ASP A 1 256 ? 6.281 8.838 -7.475 1.00 96.06 256 ASP A O 1
ATOM 1705 N N . ARG A 1 257 ? 7.720 7.509 -8.566 1.00 96.69 257 ARG A N 1
ATOM 1706 C CA . ARG A 1 257 ? 6.719 6.594 -9.132 1.00 96.69 257 ARG A CA 1
ATOM 1707 C C . ARG A 1 257 ? 6.623 5.257 -8.405 1.00 96.69 257 ARG A C 1
ATOM 1709 O O . ARG A 1 257 ? 7.558 4.459 -8.361 1.00 96.69 257 ARG A O 1
ATOM 1716 N N . ALA A 1 258 ? 5.413 4.970 -7.942 1.00 97.62 258 ALA A N 1
ATOM 1717 C CA . ALA A 1 258 ? 4.955 3.639 -7.580 1.00 97.62 258 ALA A CA 1
ATOM 1718 C C . ALA A 1 258 ? 3.467 3.495 -7.936 1.00 97.62 258 ALA A C 1
ATOM 1720 O O . ALA A 1 258 ? 2.764 4.503 -8.049 1.00 97.62 258 ALA A O 1
ATOM 1721 N N . ALA A 1 259 ? 2.995 2.262 -8.105 1.00 97.81 259 ALA A N 1
ATOM 1722 C CA . ALA A 1 259 ? 1.603 1.944 -8.399 1.00 97.81 259 ALA A CA 1
ATOM 1723 C C . ALA A 1 259 ? 1.167 0.666 -7.672 1.00 97.81 259 ALA A C 1
ATOM 1725 O O . ALA A 1 259 ? 1.907 -0.315 -7.614 1.00 97.81 259 ALA A O 1
ATOM 1726 N N . ILE A 1 260 ? -0.054 0.666 -7.146 1.00 97.50 260 ILE A N 1
ATOM 1727 C CA . ILE A 1 260 ? -0.719 -0.545 -6.657 1.00 97.50 260 ILE A CA 1
ATOM 1728 C C . ILE A 1 260 ? -1.516 -1.116 -7.834 1.00 97.50 260 ILE A C 1
ATOM 1730 O O . ILE A 1 260 ? -2.147 -0.357 -8.571 1.00 97.50 260 ILE A O 1
ATOM 1734 N N . VAL A 1 261 ? -1.440 -2.428 -8.043 1.00 97.06 261 VAL A N 1
ATOM 1735 C CA . VAL A 1 261 ? -1.924 -3.107 -9.252 1.00 97.06 261 VAL A CA 1
ATOM 1736 C C . VAL A 1 261 ? -2.855 -4.245 -8.850 1.00 97.06 261 VAL A C 1
ATOM 1738 O O . VAL A 1 261 ? -2.511 -5.027 -7.969 1.00 97.06 261 VAL A O 1
ATOM 1741 N N . ASP A 1 262 ? -4.008 -4.363 -9.504 1.00 95.00 262 ASP A N 1
ATOM 1742 C CA . ASP A 1 262 ? -4.841 -5.564 -9.416 1.00 95.00 262 ASP A CA 1
ATOM 1743 C C . ASP A 1 262 ? -4.279 -6.642 -10.356 1.00 95.00 262 ASP A C 1
ATOM 1745 O O . ASP A 1 262 ? -4.116 -6.411 -11.556 1.00 95.00 262 ASP A O 1
ATOM 1749 N N . LEU A 1 263 ? -3.933 -7.802 -9.801 1.00 95.38 263 LEU A N 1
ATOM 1750 C CA . LEU A 1 263 ? -3.415 -8.961 -10.524 1.00 95.38 263 LEU A CA 1
ATOM 1751 C C . LEU A 1 263 ? -4.451 -10.089 -10.470 1.00 95.38 263 LEU A C 1
ATOM 1753 O O . LEU A 1 263 ? -4.298 -11.049 -9.716 1.00 95.38 263 LEU A O 1
ATOM 1757 N N . ASP A 1 264 ? -5.516 -9.942 -11.260 1.00 90.88 264 ASP A N 1
ATOM 1758 C CA . ASP A 1 264 ? -6.633 -10.893 -11.371 1.00 90.88 264 ASP A CA 1
ATOM 1759 C C . ASP A 1 264 ? -7.322 -11.191 -10.015 1.00 90.88 264 ASP A C 1
ATOM 1761 O O . ASP A 1 264 ? -7.637 -12.340 -9.688 1.00 90.88 264 ASP A O 1
ATOM 1765 N N . GLY A 1 265 ? -7.548 -10.152 -9.203 1.00 89.88 265 GLY A N 1
ATOM 1766 C CA . GLY A 1 265 ? -8.119 -10.237 -7.854 1.00 89.88 265 GLY A CA 1
ATOM 1767 C C . GLY A 1 265 ? -7.088 -10.425 -6.733 1.00 89.88 265 GLY A C 1
ATOM 1768 O O . GLY A 1 265 ? -7.475 -10.672 -5.588 1.00 89.88 265 GLY A O 1
ATOM 1769 N N . GLN A 1 266 ? -5.788 -10.330 -7.039 1.00 94.00 266 GLN A N 1
ATOM 1770 C CA . GLN A 1 266 ? -4.689 -10.374 -6.066 1.00 94.00 266 GLN A CA 1
ATOM 1771 C C . GLN A 1 266 ? -3.965 -9.029 -5.964 1.00 94.00 266 GLN A C 1
ATOM 1773 O O . GLN A 1 266 ? -3.754 -8.347 -6.967 1.00 94.00 266 GLN A O 1
ATOM 1778 N N . LEU A 1 267 ? -3.490 -8.683 -4.764 1.00 96.12 267 LEU A N 1
ATOM 1779 C CA . LEU A 1 267 ? -2.724 -7.458 -4.554 1.00 96.12 267 LEU A CA 1
ATOM 1780 C C . LEU A 1 267 ? -1.333 -7.539 -5.213 1.00 96.12 267 LEU A C 1
ATOM 1782 O O . LEU A 1 267 ? -0.474 -8.333 -4.813 1.00 96.12 267 LEU A O 1
ATOM 1786 N N . GLY A 1 268 ? -1.099 -6.685 -6.208 1.00 97.62 268 GLY A N 1
ATOM 1787 C CA . GLY A 1 268 ? 0.193 -6.434 -6.844 1.00 97.62 268 GLY A CA 1
ATOM 1788 C C . GLY A 1 268 ? 0.771 -5.070 -6.468 1.00 97.62 268 GLY A C 1
ATOM 1789 O O . GLY A 1 268 ? 0.043 -4.110 -6.215 1.00 97.62 268 GLY A O 1
ATOM 1790 N N . LEU A 1 269 ? 2.100 -4.969 -6.443 1.00 98.38 269 LEU A N 1
ATOM 1791 C CA . LEU A 1 269 ? 2.826 -3.745 -6.086 1.00 98.38 269 LEU A CA 1
ATOM 1792 C C . LEU A 1 269 ? 3.906 -3.476 -7.137 1.00 98.38 269 LEU A C 1
ATOM 1794 O O . LEU A 1 269 ? 4.763 -4.328 -7.354 1.00 98.38 269 LEU A O 1
ATOM 1798 N N . ALA A 1 270 ? 3.892 -2.310 -7.774 1.00 98.25 270 ALA A N 1
ATOM 1799 C CA . ALA A 1 270 ? 4.880 -1.914 -8.773 1.00 98.25 270 ALA A CA 1
ATOM 1800 C C . ALA A 1 270 ? 5.664 -0.679 -8.308 1.00 98.25 270 ALA A C 1
ATOM 1802 O O . ALA A 1 270 ? 5.080 0.340 -7.936 1.00 98.25 270 ALA A O 1
ATOM 1803 N N . VAL A 1 271 ? 6.993 -0.746 -8.363 1.00 97.62 271 VAL A N 1
ATOM 1804 C CA . VAL A 1 271 ? 7.898 0.382 -8.069 1.00 97.62 271 VAL A CA 1
ATOM 1805 C C . VAL A 1 271 ? 8.926 0.516 -9.184 1.00 97.62 271 VAL A C 1
ATOM 1807 O O . VAL A 1 271 ? 9.251 -0.478 -9.832 1.00 97.62 271 VAL A O 1
ATOM 1810 N N . GLN A 1 272 ? 9.459 1.717 -9.410 1.00 96.12 272 GLN A N 1
ATOM 1811 C CA . GLN A 1 272 ? 10.621 1.867 -10.290 1.00 96.12 272 GLN A CA 1
ATOM 1812 C C . GLN A 1 272 ? 11.936 1.672 -9.524 1.00 96.12 272 GLN A C 1
ATOM 1814 O O . GLN A 1 272 ? 12.105 2.226 -8.434 1.00 96.12 272 GLN A O 1
ATOM 1819 N N . ASP A 1 273 ? 12.864 0.939 -10.131 1.00 92.19 273 ASP A N 1
ATOM 1820 C CA . ASP A 1 273 ? 14.269 0.783 -9.738 1.00 92.19 273 ASP A CA 1
ATOM 1821 C C . ASP A 1 273 ? 15.187 1.296 -10.869 1.00 92.19 273 ASP A C 1
ATOM 1823 O O . ASP A 1 273 ? 14.719 1.572 -11.979 1.00 92.19 273 ASP A O 1
ATOM 1827 N N . GLN A 1 274 ? 16.487 1.451 -10.612 1.00 82.25 274 GLN A N 1
ATOM 1828 C CA . GLN A 1 274 ? 17.476 1.903 -11.599 1.00 82.25 274 GLN A CA 1
ATOM 1829 C C . GLN A 1 274 ? 18.665 0.945 -11.677 1.00 82.25 274 GLN A C 1
ATOM 1831 O O . GLN A 1 274 ? 19.526 0.904 -10.799 1.00 82.25 274 GLN A O 1
ATOM 1836 N N . GLY A 1 275 ? 18.745 0.230 -12.802 1.00 66.00 275 GLY A N 1
ATOM 1837 C CA . GLY A 1 275 ? 20.001 -0.331 -13.292 1.00 66.00 275 GLY A CA 1
ATOM 1838 C C . GLY A 1 275 ? 20.877 0.746 -13.946 1.00 66.00 275 GLY A C 1
ATOM 1839 O O . GLY A 1 275 ? 20.680 1.948 -13.766 1.00 66.00 275 GLY A O 1
ATOM 1840 N N . THR A 1 276 ? 21.838 0.329 -14.769 1.00 61.12 276 THR A N 1
ATOM 1841 C CA . THR A 1 276 ? 22.659 1.243 -15.583 1.00 61.12 276 THR A CA 1
ATOM 1842 C C . THR A 1 276 ? 21.910 1.752 -16.822 1.00 61.12 276 THR A C 1
ATOM 1844 O O . THR A 1 276 ? 22.271 1.423 -17.951 1.00 61.12 276 THR A O 1
ATOM 1847 N N . GLY A 1 277 ? 20.871 2.568 -16.623 1.00 76.88 277 GLY A N 1
ATOM 1848 C CA . GLY A 1 277 ? 20.081 3.147 -17.712 1.00 76.88 277 GLY A CA 1
ATOM 1849 C C . GLY A 1 277 ? 18.805 3.850 -17.244 1.00 76.88 277 GLY A C 1
ATOM 1850 O O . GLY A 1 277 ? 18.772 4.458 -16.175 1.00 76.88 277 GLY A O 1
ATOM 1851 N N . ASP A 1 278 ? 17.767 3.768 -18.074 1.00 84.50 278 ASP A N 1
ATOM 1852 C CA . ASP A 1 278 ? 16.417 4.248 -17.769 1.00 84.50 278 ASP A CA 1
ATOM 1853 C C . ASP A 1 278 ? 15.778 3.468 -16.595 1.00 84.50 278 ASP A C 1
ATOM 1855 O O . ASP A 1 278 ? 16.146 2.315 -16.349 1.00 84.50 278 ASP A O 1
ATOM 1859 N N . PRO A 1 279 ? 14.818 4.061 -15.855 1.00 88.44 279 PRO A N 1
ATOM 1860 C CA . PRO A 1 279 ? 14.139 3.375 -14.760 1.00 88.44 279 PRO A CA 1
ATOM 1861 C C . PRO A 1 279 ? 13.308 2.182 -15.256 1.00 88.44 279 PRO A C 1
ATOM 1863 O O . PRO A 1 279 ? 12.583 2.266 -16.251 1.00 88.44 279 PRO A O 1
ATOM 1866 N N . VAL A 1 280 ? 13.380 1.080 -14.512 1.00 93.94 280 VAL A N 1
ATOM 1867 C CA . VAL A 1 280 ? 12.699 -0.188 -14.805 1.00 93.94 280 VAL A CA 1
ATOM 1868 C C . VAL A 1 280 ? 11.650 -0.444 -13.728 1.00 93.94 280 VAL A C 1
ATOM 1870 O O . VAL A 1 280 ? 11.922 -0.291 -12.539 1.00 93.94 280 VAL A O 1
ATOM 1873 N N . TRP A 1 281 ? 10.447 -0.853 -14.123 1.00 96.75 281 TRP A N 1
ATOM 1874 C CA . TRP A 1 281 ? 9.407 -1.265 -13.184 1.00 96.75 281 TRP A CA 1
ATOM 1875 C C . TRP A 1 281 ? 9.665 -2.680 -12.674 1.00 96.75 281 TRP A C 1
ATOM 1877 O O . TRP A 1 281 ? 9.740 -3.618 -13.468 1.00 96.75 281 TRP A O 1
ATOM 1887 N N . LEU A 1 282 ? 9.727 -2.839 -11.354 1.00 97.06 282 LEU A N 1
ATOM 1888 C CA . LEU A 1 282 ? 9.712 -4.122 -10.654 1.00 97.06 282 LEU A CA 1
ATOM 1889 C C . LEU A 1 282 ? 8.277 -4.393 -10.197 1.00 97.06 282 LEU A C 1
ATOM 1891 O O . LEU A 1 282 ? 7.746 -3.650 -9.367 1.00 97.06 282 LEU A O 1
ATOM 1895 N N . LEU A 1 283 ? 7.656 -5.456 -10.715 1.00 97.88 283 LEU A N 1
ATOM 1896 C CA . LEU A 1 283 ? 6.347 -5.914 -10.248 1.00 97.88 283 LEU A CA 1
ATOM 1897 C C . LEU A 1 283 ? 6.530 -6.977 -9.165 1.00 97.88 283 LEU A C 1
ATOM 1899 O O . LEU A 1 283 ? 7.149 -8.016 -9.400 1.00 97.88 283 LEU A O 1
ATOM 1903 N N . TYR A 1 284 ? 5.932 -6.751 -8.003 1.00 97.69 284 TYR A N 1
ATOM 1904 C CA . TYR A 1 284 ? 5.824 -7.708 -6.912 1.00 97.69 284 TYR A CA 1
ATOM 1905 C C . TYR A 1 284 ? 4.407 -8.281 -6.847 1.00 97.69 284 TYR A C 1
ATOM 1907 O O . TYR A 1 284 ? 3.425 -7.559 -7.017 1.00 97.69 284 TYR A O 1
ATOM 1915 N N . ARG A 1 285 ? 4.303 -9.573 -6.526 1.00 96.44 285 ARG A N 1
ATOM 1916 C CA . ARG A 1 285 ? 3.040 -10.269 -6.234 1.00 96.44 285 ARG A CA 1
ATOM 1917 C C . ARG A 1 285 ? 3.133 -11.058 -4.934 1.00 96.44 285 ARG A C 1
ATOM 1919 O O . ARG A 1 285 ? 4.224 -11.506 -4.559 1.00 96.44 285 ARG A O 1
ATOM 1926 N N . TRP A 1 286 ? 1.995 -11.271 -4.284 1.00 95.12 286 TRP A N 1
ATOM 1927 C CA . TRP A 1 286 ? 1.879 -12.188 -3.153 1.00 95.12 286 TRP A CA 1
ATOM 1928 C C . TRP A 1 286 ? 2.105 -13.646 -3.591 1.00 95.12 286 TRP A C 1
ATOM 1930 O O . TRP A 1 286 ? 1.601 -14.065 -4.632 1.00 95.12 286 TRP A O 1
ATOM 1940 N N . LEU A 1 287 ? 2.854 -14.431 -2.807 1.00 92.62 287 LEU A N 1
ATOM 1941 C CA . LEU A 1 287 ? 3.009 -15.888 -2.986 1.00 92.62 287 LEU A CA 1
ATOM 1942 C C . LEU A 1 287 ? 2.702 -16.683 -1.698 1.00 92.62 287 LEU A C 1
ATOM 1944 O O . LEU A 1 287 ? 3.278 -17.738 -1.450 1.00 92.62 287 LEU A O 1
ATOM 1948 N N . GLY A 1 288 ? 1.755 -16.199 -0.890 1.00 90.31 288 GLY A N 1
ATOM 1949 C CA . GLY A 1 288 ? 1.186 -16.934 0.247 1.00 90.31 288 GLY A CA 1
ATOM 1950 C C . GLY A 1 288 ? 1.799 -16.592 1.607 1.00 90.31 288 GLY A C 1
ATOM 1951 O O . GLY A 1 288 ? 1.052 -16.433 2.569 1.00 90.31 288 GLY A O 1
ATOM 1952 N N . ASP A 1 289 ? 3.123 -16.436 1.696 1.00 91.62 289 ASP A N 1
ATOM 1953 C CA . ASP A 1 289 ? 3.829 -15.996 2.916 1.00 91.62 289 ASP A CA 1
ATOM 1954 C C . ASP A 1 289 ? 4.414 -14.576 2.813 1.00 91.62 289 ASP A C 1
ATOM 1956 O O . ASP A 1 289 ? 4.617 -13.912 3.832 1.00 91.62 289 ASP A O 1
ATOM 1960 N N . ARG A 1 290 ? 4.697 -14.114 1.589 1.00 94.44 290 ARG A N 1
ATOM 1961 C CA . ARG A 1 290 ? 5.411 -12.862 1.301 1.00 94.44 290 ARG A CA 1
ATOM 1962 C C . ARG A 1 290 ? 5.116 -12.333 -0.101 1.00 94.44 290 ARG A C 1
ATOM 1964 O O . ARG A 1 290 ? 4.715 -13.079 -0.997 1.00 94.44 290 ARG A O 1
ATOM 1971 N N . PHE A 1 291 ? 5.455 -11.066 -0.324 1.00 96.00 291 PHE A N 1
ATOM 1972 C CA . PHE A 1 291 ? 5.652 -10.535 -1.670 1.00 96.00 291 PHE A CA 1
ATOM 1973 C C . PHE A 1 291 ? 6.963 -11.040 -2.294 1.00 96.00 291 PHE A C 1
ATOM 1975 O O . PHE A 1 291 ? 7.979 -11.253 -1.619 1.00 96.00 291 PHE A O 1
ATOM 1982 N N . THR A 1 292 ? 6.938 -11.219 -3.612 1.00 95.25 292 THR A N 1
ATOM 1983 C CA . THR A 1 292 ? 8.073 -11.655 -4.438 1.00 95.25 292 THR A CA 1
ATOM 1984 C C . THR A 1 292 ? 8.052 -10.935 -5.780 1.00 95.25 292 THR A C 1
ATOM 1986 O O . THR A 1 292 ? 6.973 -10.646 -6.292 1.00 95.25 292 THR A O 1
ATOM 1989 N N . VAL A 1 293 ? 9.225 -10.665 -6.362 1.00 96.00 293 VAL A N 1
ATOM 1990 C CA . VAL A 1 293 ? 9.322 -10.104 -7.718 1.00 96.00 293 VAL A CA 1
ATOM 1991 C C . VAL A 1 293 ? 8.761 -11.124 -8.715 1.00 96.00 293 VAL A C 1
ATOM 1993 O O . VAL A 1 293 ? 9.250 -12.251 -8.800 1.00 96.00 293 VAL A O 1
ATOM 1996 N N . ALA A 1 294 ? 7.720 -10.732 -9.447 1.00 96.50 294 ALA A N 1
ATOM 1997 C CA . ALA A 1 294 ? 7.117 -11.506 -10.530 1.00 96.50 294 ALA A CA 1
ATOM 1998 C C . ALA A 1 294 ? 7.932 -11.374 -11.829 1.00 96.50 294 ALA A C 1
ATOM 2000 O O . ALA A 1 294 ? 8.031 -12.323 -12.603 1.00 96.50 294 ALA A O 1
ATOM 2001 N N . GLY A 1 295 ? 8.524 -10.198 -12.038 1.00 96.44 295 GLY A N 1
ATOM 2002 C CA . GLY A 1 295 ? 9.374 -9.848 -13.168 1.00 96.44 295 GLY A CA 1
ATOM 2003 C C . GLY A 1 295 ? 9.558 -8.334 -13.246 1.00 96.44 295 GLY A C 1
ATOM 2004 O O . GLY A 1 295 ? 9.036 -7.593 -12.406 1.00 96.44 295 GLY A O 1
ATOM 2005 N N . CYS A 1 296 ? 10.266 -7.885 -14.277 1.00 95.94 296 CYS A N 1
ATOM 2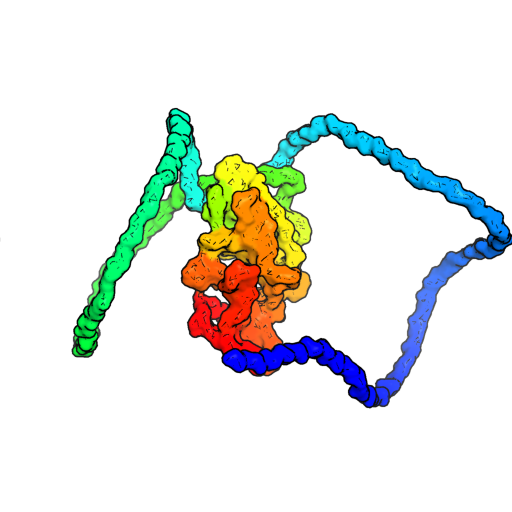006 C CA . CYS A 1 296 ? 10.515 -6.475 -14.540 1.00 95.94 296 CYS A CA 1
ATOM 2007 C C . CYS A 1 296 ? 10.077 -6.072 -15.957 1.00 95.94 296 CYS A C 1
ATOM 2009 O O . CYS A 1 296 ? 9.903 -6.938 -16.819 1.00 95.94 296 CYS A O 1
ATOM 2011 N N . THR A 1 297 ? 9.875 -4.773 -16.195 1.00 94.56 297 THR A N 1
ATOM 2012 C CA . THR A 1 297 ? 9.627 -4.217 -17.538 1.00 94.56 297 THR A CA 1
ATOM 2013 C C . THR A 1 297 ? 10.082 -2.762 -17.655 1.00 94.56 297 THR A C 1
ATOM 2015 O O . THR A 1 297 ? 10.018 -2.001 -16.687 1.00 94.56 297 THR A O 1
ATOM 2018 N N . ALA A 1 298 ? 10.539 -2.357 -18.839 1.00 91.94 298 ALA A N 1
ATOM 2019 C CA . ALA A 1 298 ? 10.856 -0.963 -19.144 1.00 91.94 298 ALA A CA 1
ATOM 2020 C C . ALA A 1 298 ? 9.614 -0.234 -19.688 1.00 91.94 298 ALA A C 1
ATOM 2022 O O . ALA A 1 298 ? 8.904 -0.764 -20.542 1.00 91.94 298 ALA A O 1
ATOM 2023 N N . GLY A 1 299 ? 9.364 0.996 -19.234 1.00 87.19 299 GLY A N 1
ATOM 2024 C CA . GLY A 1 299 ? 8.228 1.791 -19.707 1.00 87.19 299 GLY A CA 1
ATOM 2025 C C . GLY A 1 299 ? 7.932 3.020 -18.849 1.00 87.19 299 GLY A C 1
ATOM 2026 O O . GLY A 1 299 ? 8.354 3.113 -17.697 1.00 87.19 299 GLY A O 1
ATOM 2027 N N . ALA A 1 300 ? 7.182 3.972 -19.409 1.00 88.12 300 ALA A N 1
ATOM 2028 C CA . ALA A 1 300 ? 6.714 5.145 -18.667 1.00 88.12 300 ALA A CA 1
ATOM 2029 C C . ALA A 1 300 ? 5.647 4.775 -17.618 1.00 88.12 300 ALA A C 1
ATOM 2031 O O . ALA A 1 300 ? 5.653 5.314 -16.508 1.00 88.12 300 ALA A O 1
ATOM 2032 N N . ASP A 1 301 ? 4.773 3.834 -17.975 1.00 94.81 301 ASP A N 1
ATOM 2033 C CA . ASP A 1 301 ? 3.605 3.400 -17.210 1.00 94.81 301 ASP A CA 1
ATOM 2034 C C . ASP A 1 301 ? 3.871 2.076 -16.479 1.00 94.81 301 ASP A C 1
ATOM 2036 O O . ASP A 1 301 ? 4.698 1.272 -16.912 1.00 94.81 301 ASP A O 1
ATOM 2040 N N . ALA A 1 302 ? 3.176 1.851 -15.362 1.00 95.56 302 ALA A N 1
ATOM 2041 C CA . ALA A 1 302 ? 3.352 0.651 -14.547 1.00 95.56 302 ALA A CA 1
ATOM 2042 C C . ALA A 1 302 ? 2.764 -0.609 -15.221 1.00 95.56 302 ALA A C 1
ATOM 2044 O O . ALA A 1 302 ? 1.717 -0.525 -15.870 1.00 95.56 302 ALA A O 1
ATOM 2045 N N . PRO A 1 303 ? 3.377 -1.797 -15.039 1.00 96.62 303 PRO A N 1
ATOM 2046 C CA . PRO A 1 303 ? 2.829 -3.054 -15.541 1.00 96.62 303 PRO A CA 1
ATOM 2047 C C . PRO A 1 303 ? 1.496 -3.395 -14.866 1.00 96.62 303 PRO A C 1
ATOM 2049 O O . PRO A 1 303 ? 1.417 -3.486 -13.644 1.00 96.62 303 PRO A O 1
ATOM 2052 N N . THR A 1 304 ? 0.466 -3.651 -15.672 1.00 95.56 304 THR A N 1
ATOM 2053 C CA . THR A 1 304 ? -0.902 -3.958 -15.214 1.00 95.56 304 THR A CA 1
ATOM 2054 C C . THR A 1 304 ? -1.204 -5.453 -15.075 1.00 95.56 304 THR A C 1
ATOM 2056 O O . THR A 1 304 ? -2.322 -5.820 -14.741 1.00 95.56 304 THR A O 1
ATOM 2059 N N . SER A 1 305 ? -0.246 -6.339 -15.362 1.00 96.25 305 SER A N 1
ATOM 2060 C CA . SER A 1 305 ? -0.410 -7.790 -15.204 1.00 96.25 305 SER A CA 1
ATOM 2061 C C . SER A 1 305 ? 0.939 -8.503 -15.090 1.00 96.25 305 SER A C 1
ATOM 2063 O O . SER A 1 305 ? 1.972 -7.982 -15.516 1.00 96.25 305 SER A O 1
ATOM 2065 N N . VAL A 1 306 ? 0.932 -9.743 -14.589 1.00 96.00 306 VAL A N 1
ATOM 2066 C CA . VAL A 1 306 ? 2.136 -10.598 -14.540 1.00 96.00 306 VAL A CA 1
ATOM 2067 C C . VAL A 1 306 ? 2.652 -10.946 -15.948 1.00 96.00 306 VAL A C 1
ATOM 2069 O O . VAL A 1 306 ? 3.844 -11.170 -16.121 1.00 96.00 306 VAL A O 1
ATOM 2072 N N . ALA A 1 307 ? 1.790 -10.938 -16.970 1.00 96.12 307 ALA A N 1
ATOM 2073 C CA . ALA A 1 307 ? 2.187 -11.169 -18.362 1.00 96.12 307 ALA A CA 1
ATOM 2074 C C . ALA A 1 307 ? 2.906 -9.966 -19.013 1.00 96.12 307 ALA A C 1
ATOM 2076 O O . ALA A 1 307 ? 3.524 -10.126 -20.063 1.00 96.12 307 ALA A O 1
ATOM 2077 N N . ALA A 1 308 ? 2.842 -8.776 -18.402 1.00 95.44 308 ALA A N 1
ATOM 2078 C CA . ALA A 1 308 ? 3.507 -7.562 -18.886 1.00 95.44 308 ALA A CA 1
ATOM 2079 C C . ALA A 1 308 ? 4.969 -7.419 -18.407 1.00 95.44 308 ALA A C 1
ATOM 2081 O O . ALA A 1 308 ? 5.618 -6.418 -18.718 1.00 95.44 308 ALA A O 1
ATOM 2082 N N . VAL A 1 309 ? 5.488 -8.392 -17.647 1.00 96.38 309 VAL A N 1
ATOM 2083 C CA . VAL A 1 309 ? 6.842 -8.384 -17.074 1.00 96.38 309 VAL A CA 1
ATOM 2084 C C . VAL A 1 309 ? 7.594 -9.686 -17.352 1.00 96.38 309 VAL A C 1
ATOM 2086 O O . VAL A 1 309 ? 6.987 -10.740 -17.531 1.00 96.38 309 VAL A O 1
ATOM 2089 N N . SER A 1 310 ? 8.928 -9.633 -17.341 1.00 94.81 310 SER A N 1
ATOM 2090 C CA . SER A 1 310 ? 9.789 -10.820 -17.430 1.00 94.81 310 SER A CA 1
ATOM 2091 C C . SER A 1 310 ? 10.864 -10.820 -16.336 1.00 94.81 310 SER A C 1
ATOM 2093 O O . SER A 1 310 ? 11.493 -9.783 -16.113 1.00 94.81 310 SER A O 1
ATOM 2095 N N . PRO A 1 311 ? 11.140 -11.960 -15.671 1.00 92.69 311 PRO A N 1
ATOM 2096 C CA . PRO A 1 311 ? 12.305 -12.107 -14.796 1.00 92.69 311 PRO A CA 1
ATOM 2097 C C . PRO A 1 311 ? 13.636 -11.814 -15.503 1.00 92.69 311 PRO A C 1
ATOM 2099 O O . PRO A 1 311 ? 14.538 -11.262 -14.881 1.00 92.69 311 PRO A O 1
ATOM 2102 N N . ASP A 1 312 ? 13.744 -12.114 -16.802 1.00 89.88 312 ASP A N 1
ATOM 2103 C CA . ASP A 1 312 ? 14.970 -11.904 -17.591 1.00 89.88 312 ASP A CA 1
ATOM 2104 C C . ASP A 1 312 ? 15.256 -10.416 -17.885 1.00 89.88 312 ASP A C 1
ATOM 2106 O O . ASP A 1 312 ? 16.332 -10.081 -18.374 1.00 89.88 312 ASP A O 1
ATOM 2110 N N . GLN A 1 313 ? 14.303 -9.519 -17.596 1.00 87.50 313 GLN A N 1
ATOM 2111 C CA . GLN A 1 313 ? 14.484 -8.062 -17.669 1.00 87.50 313 GLN A CA 1
ATOM 2112 C C . GLN A 1 313 ? 14.843 -7.439 -16.309 1.00 87.50 313 GLN A C 1
ATOM 2114 O O . GLN A 1 313 ? 14.988 -6.222 -16.206 1.00 87.50 313 GLN A O 1
ATOM 2119 N N . CYS A 1 314 ? 14.974 -8.239 -15.246 1.00 86.06 314 CYS A N 1
ATOM 2120 C CA . CYS A 1 314 ? 15.405 -7.742 -13.945 1.00 86.06 314 CYS A CA 1
ATOM 2121 C C . CYS A 1 314 ? 16.935 -7.680 -13.861 1.00 86.06 314 CYS A C 1
ATOM 2123 O O . CYS A 1 314 ? 17.596 -8.715 -13.815 1.00 86.06 314 CYS A O 1
ATOM 2125 N N . LEU A 1 315 ? 17.471 -6.460 -13.739 1.00 67.06 315 LEU A N 1
ATOM 2126 C CA . LEU A 1 315 ? 18.890 -6.171 -13.475 1.00 67.06 315 LEU A CA 1
ATOM 2127 C C . LEU A 1 315 ? 19.860 -6.642 -14.580 1.00 67.06 315 LEU A C 1
ATOM 2129 O O . LEU A 1 315 ? 20.868 -7.299 -14.306 1.00 67.06 315 LEU A O 1
ATOM 2133 N N . SER A 1 316 ? 19.553 -6.250 -15.821 1.00 55.00 316 SER A N 1
ATOM 2134 C CA . SER A 1 316 ? 20.508 -6.156 -16.940 1.00 55.00 316 SER A CA 1
ATOM 2135 C C . SER A 1 316 ? 21.358 -4.885 -16.866 1.00 55.00 316 SER A C 1
ATOM 2137 O O . SER A 1 316 ? 20.733 -3.810 -16.712 1.00 55.00 316 SER A O 1
#

Secondary structure (DSSP, 8-state):
---PPP-PPPP-----------------------------------------------------------PPEEE--TTPPP--------PPPPPP-------------PPP-------------PPP----PPPPPPP---PEEE--TT-TT-EEEEEEEEEETTEEEEEEEPTTS-EEEEEEETTS-EEEEEEE-S-SB-PPPGGGB--B-TTSEEEEEEE-TTS-EEEEEEEEPTTS-EEE-S-SS-EE-SSS-EEEEEETTEEEEEEEE-SSSS-EEEEEEE-SSSEEEEEEEESSSPP-SGGG-BGGGS--